Protein AF-A0A3D3S4W3-F1 (afdb_monomer_lite)

Radius of gyration: 31.77 Å; chains: 1; bounding box: 55×56×100 Å

Sequence (193 aa):
MTTDKNKLAKRLTAFLGAGLAALLIHAPLALADDTEVYVTTSTEGTQPNILFIVDTSGSMNTTVTIPAVYDPATTYSGDCSFSRIYWTTGSTPPSCSTDQWIPISQNYCKASLAPLASGGRFFDHAAMWRKDWGFFGERGWTSARWQSLEGGADSHPLECEDDSGNHGSADGVWYADKDARNSDPKWSSNASK

Secondary structure (DSSP, 8-state):
--HHHHHHHHHHHHHHHHHHHHHHHT---------------PPTT-PPPP------SGGG-----PPPPP-TTS---SSS-TTEEE--SSSSPPPTT-S-EEEGGGB--STTHHHHHHHS-----EEEEEPPB--SS--SBPPPEEE---TT-TTS-EEESTTBTTBS-STT-----TT--TTS-SS-S----

pLDDT: mean 74.13, std 16.43, range [31.67, 96.44]

Foldseek 3Di:
DPVVVVVVVVVVVVVVVVVVVVVVVPDDPPPCPCDDDDPDPDDPPDDDDDDDDDDPDPVPVDDDDDPDFDDLVDDDDDLADPQKDADDPDPDTDDSPWLRIAGPVQEQAPVFPVCCNGRVDDDFAKWWFDWDQDDDPPRDTDPTATDDGDGNPRVTHMYGDVCACVPLVDQQRDYFDPVDDPDPGGDDSDDDD

Structure (mmCIF, N/CA/C/O backbone):
data_AF-A0A3D3S4W3-F1
#
_entry.id   AF-A0A3D3S4W3-F1
#
loop_
_atom_site.group_PDB
_atom_site.id
_atom_site.type_symbol
_atom_site.label_atom_id
_atom_site.label_alt_id
_atom_site.label_comp_id
_atom_site.label_asym_id
_atom_site.label_entity_id
_atom_site.label_seq_id
_atom_site.pdbx_PDB_ins_code
_atom_site.Cartn_x
_atom_site.Cartn_y
_atom_site.Cartn_z
_atom_site.occupancy
_atom_site.B_iso_or_equiv
_atom_site.auth_seq_id
_atom_site.auth_comp_id
_atom_site.auth_asym_id
_atom_site.auth_atom_id
_atom_site.pdbx_PDB_model_num
ATOM 1 N N . MET A 1 1 ? 1.337 37.979 85.068 1.00 55.69 1 MET A N 1
ATOM 2 C CA . MET A 1 1 ? 1.942 36.686 84.657 1.00 55.69 1 MET A CA 1
ATOM 3 C C . MET A 1 1 ? 0.963 35.757 83.908 1.00 55.69 1 MET A C 1
ATOM 5 O O . MET A 1 1 ? 1.224 34.568 83.778 1.00 55.69 1 MET A O 1
ATOM 9 N N . THR A 1 2 ? -0.160 36.268 83.385 1.00 54.72 2 THR A N 1
ATOM 10 C CA . THR A 1 2 ? -1.200 35.484 82.680 1.00 54.72 2 THR A CA 1
ATOM 11 C C . THR A 1 2 ? -1.209 35.712 81.165 1.00 54.72 2 THR A C 1
ATOM 13 O O . THR A 1 2 ? -1.501 34.791 80.406 1.00 54.72 2 THR A O 1
ATOM 16 N N . THR A 1 3 ? -0.841 36.912 80.710 1.00 55.91 3 THR A N 1
ATOM 17 C CA . THR A 1 3 ? -0.960 37.367 79.314 1.00 55.91 3 THR A CA 1
ATOM 18 C C . THR A 1 3 ? -0.161 36.524 78.314 1.00 55.91 3 THR A C 1
ATOM 20 O O . THR A 1 3 ? -0.616 36.289 77.195 1.00 55.91 3 THR A O 1
ATOM 23 N N . ASP A 1 4 ? 1.017 36.038 78.708 1.00 58.41 4 ASP A N 1
ATOM 24 C CA . ASP A 1 4 ? 1.936 35.353 77.791 1.00 58.41 4 ASP A CA 1
ATOM 25 C C . ASP A 1 4 ? 1.591 33.876 77.585 1.00 58.41 4 ASP A C 1
ATOM 27 O O . ASP A 1 4 ? 1.813 33.351 76.495 1.00 58.41 4 ASP A O 1
ATOM 31 N N . LYS A 1 5 ? 0.929 33.232 78.561 1.00 57.41 5 LYS A N 1
ATOM 32 C CA . LYS A 1 5 ? 0.383 31.874 78.390 1.00 57.41 5 LYS A CA 1
ATOM 33 C C . LYS A 1 5 ? -0.639 31.835 77.249 1.00 57.41 5 LYS A C 1
ATOM 35 O O . LYS A 1 5 ? -0.574 30.948 76.404 1.00 57.41 5 LYS A O 1
ATOM 40 N N . ASN A 1 6 ? -1.505 32.847 77.157 1.00 61.03 6 ASN A N 1
ATOM 41 C CA . ASN A 1 6 ? -2.510 32.945 76.093 1.00 61.03 6 ASN A C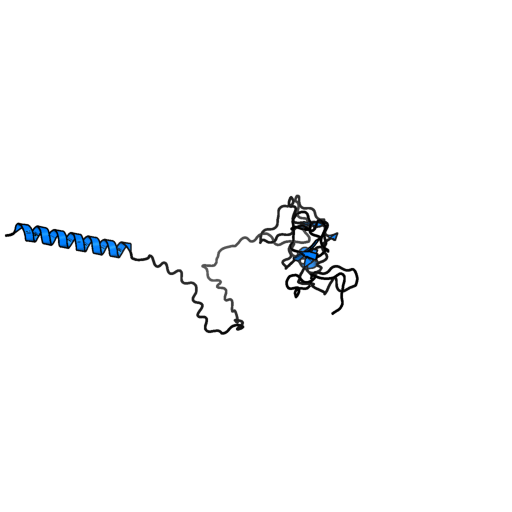A 1
ATOM 42 C C . ASN A 1 6 ? -1.877 33.231 74.717 1.00 61.03 6 ASN A C 1
ATOM 44 O O . ASN A 1 6 ? -2.330 32.688 73.709 1.00 61.03 6 ASN A O 1
ATOM 48 N N . LYS A 1 7 ? -0.802 34.034 74.660 1.00 60.72 7 LYS A N 1
ATOM 49 C CA . LYS A 1 7 ? -0.028 34.256 73.423 1.00 60.72 7 LYS A CA 1
ATOM 50 C C . LYS A 1 7 ? 0.681 32.982 72.955 1.00 60.72 7 LYS A C 1
ATOM 52 O O . LYS A 1 7 ? 0.652 32.683 71.763 1.00 60.72 7 LYS A O 1
ATOM 57 N N . LEU A 1 8 ? 1.294 32.234 73.876 1.00 64.50 8 LEU A N 1
ATOM 58 C CA . LEU A 1 8 ? 1.974 30.973 73.574 1.00 64.50 8 LEU A CA 1
ATOM 59 C C . LEU A 1 8 ? 0.978 29.907 73.101 1.00 64.50 8 LEU A C 1
ATOM 61 O O . LEU A 1 8 ? 1.185 29.323 72.042 1.00 64.50 8 LEU A O 1
ATOM 65 N N . ALA A 1 9 ? -0.135 29.724 73.819 1.00 68.31 9 ALA A N 1
ATOM 66 C CA . ALA A 1 9 ? -1.190 28.783 73.446 1.00 68.31 9 ALA A CA 1
ATOM 67 C C . ALA A 1 9 ? -1.752 29.075 72.045 1.00 68.31 9 ALA A C 1
ATOM 69 O O . ALA A 1 9 ? -1.807 28.167 71.218 1.00 68.31 9 ALA A O 1
ATOM 70 N N . LYS A 1 10 ? -2.084 30.343 71.745 1.00 67.00 10 LYS A N 1
ATOM 71 C CA . LYS A 1 10 ? -2.622 30.756 70.436 1.00 67.00 10 LYS A CA 1
ATOM 72 C C . LYS A 1 10 ? -1.611 30.594 69.292 1.00 67.00 10 LYS A C 1
ATOM 74 O O . LYS A 1 10 ? -2.008 30.284 68.172 1.00 67.00 10 LYS A O 1
ATOM 79 N N . ARG A 1 11 ? -0.308 30.760 69.561 1.00 70.94 11 ARG A N 1
ATOM 80 C CA . ARG A 1 11 ? 0.756 30.412 68.600 1.00 70.94 11 ARG A CA 1
ATOM 81 C C . ARG A 1 11 ? 0.832 28.901 68.376 1.00 70.94 11 ARG A C 1
ATOM 83 O O . ARG A 1 11 ? 0.903 28.483 67.227 1.00 70.94 11 ARG A O 1
ATOM 90 N N . LEU A 1 12 ? 0.749 28.093 69.435 1.00 68.69 12 LEU A N 1
ATOM 91 C CA . LEU A 1 12 ? 0.745 26.631 69.328 1.00 68.69 12 LEU A CA 1
ATOM 92 C C . LEU A 1 12 ? -0.428 26.120 68.476 1.00 68.69 12 LEU A C 1
ATOM 94 O O . LEU A 1 12 ? -0.222 25.284 67.603 1.00 68.69 12 LEU A O 1
ATOM 98 N N . THR A 1 13 ? -1.639 26.661 68.671 1.00 70.25 13 THR A N 1
ATOM 99 C CA . THR A 1 13 ? -2.814 26.285 67.859 1.00 70.25 13 THR A CA 1
ATOM 100 C C . THR A 1 13 ? -2.648 26.677 66.393 1.00 70.25 13 THR A C 1
ATOM 102 O O . THR A 1 13 ? -3.020 25.903 65.518 1.00 70.25 13 THR A O 1
ATOM 105 N N . ALA A 1 14 ? -2.058 27.845 66.112 1.00 71.12 14 ALA A N 1
ATOM 106 C CA . ALA A 1 14 ? -1.783 28.278 64.744 1.00 71.12 14 ALA A CA 1
ATOM 107 C C . ALA A 1 14 ? -0.753 27.374 64.040 1.00 71.12 14 ALA A C 1
ATOM 109 O O . ALA A 1 14 ? -0.973 26.992 62.894 1.00 71.12 14 ALA A O 1
ATOM 110 N N . PHE A 1 15 ? 0.327 26.976 64.725 1.00 73.31 15 PHE A N 1
ATOM 111 C CA . PHE A 1 15 ? 1.313 26.038 64.171 1.00 73.31 15 PHE A CA 1
ATOM 112 C C . PHE A 1 15 ? 0.737 24.630 63.959 1.00 73.31 15 PHE A C 1
ATOM 114 O O . PHE A 1 15 ? 0.983 24.037 62.912 1.00 73.31 15 PHE A O 1
ATOM 121 N N . LEU A 1 16 ? -0.069 24.115 64.895 1.00 72.19 16 LEU A N 1
ATOM 122 C CA . LEU A 1 16 ? -0.760 22.827 64.736 1.00 72.19 16 LEU A CA 1
ATOM 123 C C . LEU A 1 16 ? -1.760 22.846 63.569 1.00 72.19 16 LEU A C 1
ATOM 125 O O . LEU A 1 16 ? -1.765 21.924 62.758 1.00 72.19 16 LEU A O 1
ATOM 129 N N . GLY A 1 17 ? -2.559 23.911 63.443 1.00 73.44 17 GLY A N 1
ATOM 130 C CA . GLY A 1 17 ? -3.497 24.077 62.329 1.00 73.44 17 GLY A CA 1
ATOM 131 C C . GLY A 1 17 ? -2.795 24.189 60.973 1.00 73.44 17 GLY A C 1
ATOM 132 O O . GLY A 1 17 ? -3.201 23.529 60.019 1.00 73.44 17 GLY A O 1
ATOM 133 N N . ALA A 1 18 ? -1.705 24.961 60.894 1.00 72.44 18 ALA A N 1
ATOM 134 C CA . ALA A 1 18 ? -0.899 25.080 59.680 1.00 72.44 18 ALA A CA 1
ATOM 135 C C . ALA A 1 18 ? -0.214 23.754 59.298 1.00 72.44 18 ALA A C 1
ATOM 137 O O . ALA A 1 18 ? -0.203 23.396 58.124 1.00 72.44 18 ALA A O 1
ATOM 138 N N . GLY A 1 19 ? 0.304 23.000 60.275 1.00 72.12 19 GLY A N 1
ATOM 139 C CA . GLY A 1 19 ? 0.896 21.680 60.044 1.00 72.12 19 GLY A CA 1
ATOM 140 C C . GLY A 1 19 ? -0.118 20.652 59.534 1.00 72.12 19 GLY A C 1
ATOM 141 O O . GLY A 1 19 ? 0.172 19.925 58.587 1.00 72.12 19 GLY A O 1
ATOM 142 N N . LEU A 1 20 ? -1.330 20.632 60.100 1.00 71.00 20 LEU A N 1
ATOM 143 C CA . LEU A 1 20 ? -2.399 19.738 59.647 1.00 71.00 20 LEU A CA 1
ATOM 144 C C . LEU A 1 20 ? -2.896 20.104 58.238 1.00 71.00 20 LEU A C 1
ATOM 146 O O . LEU A 1 20 ? -3.091 19.219 57.409 1.00 71.00 20 LEU A O 1
ATOM 150 N N . ALA A 1 21 ? -3.042 21.399 57.939 1.00 68.38 21 ALA A N 1
ATOM 151 C CA . ALA A 1 21 ? -3.384 21.867 56.596 1.00 68.38 21 ALA A CA 1
ATOM 152 C C . ALA A 1 21 ? -2.293 21.514 55.568 1.00 68.38 21 ALA A C 1
ATOM 154 O O . ALA A 1 21 ? -2.610 21.051 54.476 1.00 68.38 21 ALA A O 1
ATOM 155 N N . ALA A 1 22 ? -1.013 21.664 55.927 1.00 65.44 22 ALA A N 1
ATOM 156 C CA . ALA A 1 22 ? 0.101 21.272 55.068 1.00 65.44 22 ALA A CA 1
ATOM 157 C C . ALA A 1 22 ? 0.097 19.762 54.769 1.00 65.44 22 ALA A C 1
ATOM 159 O O . ALA A 1 22 ? 0.296 19.384 53.618 1.00 65.44 22 ALA A O 1
ATOM 160 N N . LEU A 1 23 ? -0.183 18.908 55.761 1.00 65.75 23 LEU A N 1
ATOM 161 C CA . LEU A 1 23 ? -0.298 17.456 55.563 1.00 65.75 23 LEU A CA 1
ATOM 162 C C . LEU A 1 23 ? -1.436 17.081 54.602 1.00 65.75 23 LEU A C 1
ATOM 164 O O . LEU A 1 23 ? -1.237 16.241 53.729 1.00 65.75 23 LEU A O 1
ATOM 168 N N . LEU A 1 24 ? -2.601 17.727 54.716 1.00 66.88 24 LEU A N 1
ATOM 169 C CA . LEU A 1 24 ? -3.756 17.453 53.850 1.00 66.88 24 LEU A CA 1
ATOM 170 C C . LEU A 1 24 ? -3.551 17.906 52.393 1.00 66.88 24 LEU A C 1
ATOM 172 O O . LEU A 1 24 ? -4.118 17.302 51.490 1.00 66.88 24 LEU A O 1
ATOM 176 N N . ILE A 1 25 ? -2.727 18.931 52.152 1.00 67.50 25 ILE A N 1
ATOM 177 C CA . ILE A 1 25 ? -2.399 19.422 50.799 1.00 67.50 25 ILE A CA 1
ATOM 178 C C . ILE A 1 25 ? -1.365 18.523 50.090 1.00 67.50 25 ILE A C 1
ATOM 180 O O . ILE A 1 25 ? -1.316 18.504 48.864 1.00 67.50 25 ILE A O 1
ATOM 184 N N . HIS A 1 26 ? -0.562 17.757 50.838 1.00 57.66 26 HIS A N 1
ATOM 185 C CA . HIS A 1 26 ? 0.474 16.867 50.291 1.00 57.66 26 HIS A CA 1
ATOM 186 C C . HIS A 1 26 ? 0.058 15.387 50.230 1.00 57.66 26 HIS A C 1
ATOM 188 O O . HIS A 1 26 ? 0.902 14.531 49.973 1.00 57.66 26 HIS A O 1
ATOM 194 N N . ALA A 1 27 ? -1.221 15.066 50.442 1.00 61.41 27 ALA A N 1
ATOM 195 C CA . ALA A 1 27 ? -1.747 13.739 50.145 1.00 61.41 27 ALA A CA 1
ATOM 196 C C . ALA A 1 27 ? -1.905 13.592 48.616 1.00 61.41 27 ALA A C 1
ATOM 198 O O . ALA A 1 27 ? -2.770 14.261 48.043 1.00 61.41 27 ALA A O 1
ATOM 199 N N . PRO A 1 28 ? -1.101 12.760 47.922 1.00 62.38 28 PRO A N 1
ATOM 200 C CA . PRO A 1 28 ? -1.307 12.535 46.499 1.00 62.38 28 PRO A CA 1
ATOM 201 C C . PRO A 1 28 ? -2.653 11.837 46.294 1.00 62.38 28 PRO A C 1
ATOM 203 O O . PRO A 1 28 ? -2.963 10.854 46.971 1.00 62.38 28 PRO A O 1
ATOM 206 N N . LEU A 1 29 ? -3.442 12.321 45.334 1.00 62.50 29 LEU A N 1
ATOM 207 C CA . LEU A 1 29 ? -4.624 11.609 44.857 1.00 62.50 29 LEU A CA 1
ATOM 208 C C . LEU A 1 29 ? -4.160 10.390 44.057 1.00 62.50 29 LEU A C 1
ATOM 210 O O . LEU A 1 29 ? -4.014 10.449 42.838 1.00 62.50 29 LEU A O 1
ATOM 214 N N . ALA A 1 30 ? -3.890 9.297 44.771 1.00 61.47 30 ALA A N 1
ATOM 215 C CA . ALA A 1 30 ? -3.579 7.994 44.205 1.00 61.47 30 ALA A CA 1
ATOM 216 C C . ALA A 1 30 ? -4.838 7.396 43.557 1.00 61.47 30 ALA A C 1
ATOM 218 O O . ALA A 1 30 ? -5.491 6.513 44.110 1.00 61.47 30 ALA A O 1
ATOM 219 N N . LEU A 1 31 ? -5.181 7.916 42.378 1.00 63.12 31 LEU A N 1
ATOM 220 C CA . LEU A 1 31 ? -6.055 7.250 41.423 1.00 63.12 31 LEU A CA 1
ATOM 221 C C . LEU A 1 31 ? -5.286 6.044 40.87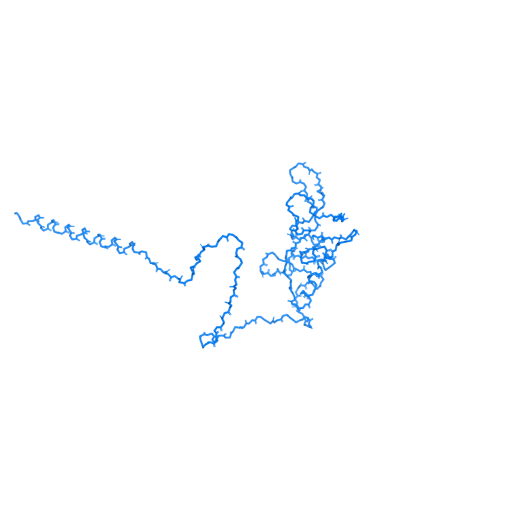3 1.00 63.12 31 LEU A C 1
ATOM 223 O O . LEU A 1 31 ? -4.576 6.151 39.876 1.00 63.12 31 LEU A O 1
ATOM 227 N N . ALA A 1 32 ? -5.372 4.925 41.591 1.00 57.78 32 ALA A N 1
ATOM 228 C CA . ALA A 1 32 ? -4.966 3.628 41.079 1.00 57.78 32 ALA A CA 1
ATOM 229 C C . ALA A 1 32 ? -5.989 3.205 40.017 1.00 57.78 32 ALA A C 1
ATOM 231 O O . ALA A 1 32 ? -7.126 2.866 40.343 1.00 57.78 32 ALA A O 1
ATOM 232 N N . ASP A 1 33 ? -5.590 3.310 38.753 1.00 58.09 33 ASP A N 1
ATOM 233 C CA . ASP A 1 33 ? -6.300 2.716 37.627 1.00 58.09 33 ASP A CA 1
ATOM 234 C C . ASP A 1 33 ? -5.724 1.300 37.468 1.00 58.09 33 ASP A C 1
ATOM 236 O O . ASP A 1 33 ? -4.590 1.132 37.021 1.00 58.09 33 ASP A O 1
ATOM 240 N N . ASP A 1 34 ? -6.430 0.293 37.994 1.00 63.19 34 ASP A N 1
ATOM 241 C CA . ASP A 1 34 ? -5.890 -1.055 38.252 1.00 63.19 34 ASP A CA 1
ATOM 242 C C . ASP A 1 34 ? -5.820 -1.947 36.986 1.00 63.19 34 ASP A C 1
ATOM 244 O O . ASP A 1 34 ? -6.295 -3.086 36.967 1.00 63.19 34 ASP A O 1
ATOM 248 N N . THR A 1 35 ? -5.153 -1.463 35.933 1.00 60.69 35 THR A N 1
ATOM 249 C CA . THR A 1 35 ? -4.492 -2.303 34.916 1.00 60.69 35 THR A CA 1
ATOM 250 C C . THR A 1 35 ? -3.094 -1.715 34.631 1.00 60.69 35 THR A C 1
ATOM 252 O O . THR A 1 35 ? -2.944 -0.514 34.450 1.00 60.69 35 THR A O 1
ATOM 255 N N . GLU A 1 36 ? -1.983 -2.458 34.639 1.00 70.19 36 GLU A N 1
ATOM 256 C CA . GLU A 1 36 ? -1.778 -3.893 34.851 1.00 70.19 36 GLU A CA 1
ATOM 257 C C . GLU A 1 36 ? -0.372 -4.182 35.436 1.00 70.19 36 GLU A C 1
ATOM 259 O O . GLU A 1 36 ? 0.559 -3.389 35.290 1.00 70.19 36 GLU A O 1
ATOM 264 N N . VAL A 1 37 ? -0.184 -5.328 36.110 1.00 65.12 37 VAL A N 1
ATOM 265 C CA . VAL A 1 37 ? 1.076 -5.650 36.819 1.00 65.12 37 VAL A CA 1
ATOM 266 C C . VAL A 1 37 ? 1.922 -6.674 36.052 1.00 65.12 37 VAL A C 1
ATOM 268 O O . VAL A 1 37 ? 1.842 -7.882 36.285 1.00 65.12 37 VAL A O 1
ATOM 271 N N . TYR A 1 38 ? 2.798 -6.190 35.169 1.00 61.03 38 TYR A N 1
ATOM 272 C CA . TYR A 1 38 ? 3.792 -7.015 34.472 1.00 61.03 38 TYR A CA 1
ATOM 273 C C . TYR A 1 38 ? 4.956 -7.428 35.394 1.00 61.03 38 TYR A C 1
ATOM 275 O O . TYR A 1 38 ? 6.025 -6.813 35.393 1.00 61.03 38 TYR A O 1
ATOM 283 N N . VAL A 1 39 ? 4.780 -8.504 36.169 1.00 67.94 39 VAL A N 1
ATOM 284 C CA . VAL A 1 39 ? 5.871 -9.108 36.962 1.00 67.94 39 VAL A CA 1
ATOM 285 C C . VAL A 1 39 ? 6.825 -9.885 36.046 1.00 67.94 39 VAL A C 1
ATOM 287 O O . VAL A 1 39 ? 6.764 -11.109 35.938 1.00 67.94 39 VAL A O 1
ATOM 290 N N . THR A 1 40 ? 7.719 -9.166 35.366 1.00 58.84 40 THR A N 1
ATOM 291 C CA . THR A 1 40 ? 8.778 -9.779 34.556 1.00 58.84 40 THR A CA 1
ATOM 292 C C . THR A 1 40 ? 9.804 -10.500 35.440 1.00 58.84 40 THR A C 1
ATOM 294 O O . THR A 1 40 ? 10.605 -9.893 36.149 1.00 58.84 40 THR A O 1
ATOM 297 N N . THR A 1 41 ? 9.762 -11.832 35.399 1.00 64.56 41 THR A N 1
ATOM 298 C CA . THR A 1 41 ? 10.797 -12.745 35.923 1.00 64.56 41 THR A CA 1
ATOM 299 C C . THR A 1 41 ? 11.523 -13.495 34.801 1.00 64.56 41 THR A C 1
ATOM 301 O O . THR A 1 41 ? 12.415 -14.301 35.063 1.00 64.56 41 THR A O 1
ATOM 304 N N . SER A 1 42 ? 11.137 -13.249 33.548 1.00 56.94 42 SER A N 1
ATOM 305 C CA . SER A 1 42 ? 11.602 -13.964 32.364 1.00 56.94 42 SER A CA 1
ATOM 306 C C . SER A 1 42 ? 12.882 -13.362 31.792 1.00 56.94 42 SER A C 1
ATOM 308 O O . SER A 1 42 ? 12.915 -12.193 31.409 1.00 56.94 42 SER A O 1
ATOM 310 N N . THR A 1 43 ? 13.900 -14.205 31.637 1.00 60.00 43 THR A N 1
ATOM 311 C CA . THR A 1 43 ? 15.023 -13.970 30.721 1.00 60.00 43 THR A CA 1
ATOM 312 C C . THR A 1 43 ? 14.528 -13.721 29.292 1.00 60.00 43 THR A C 1
ATOM 314 O O . THR A 1 43 ? 13.473 -14.235 28.898 1.00 60.00 43 THR A O 1
ATOM 317 N N . GLU A 1 44 ? 15.306 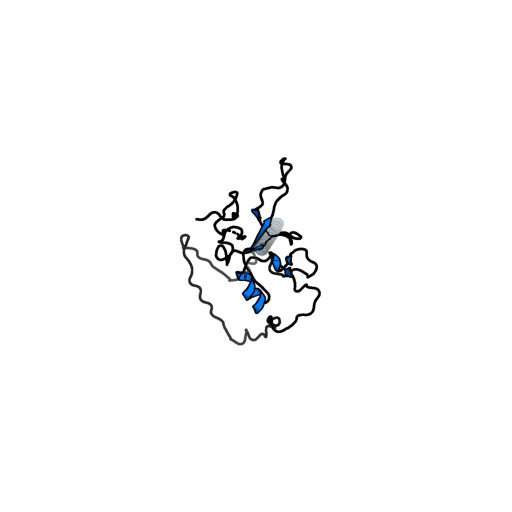-12.969 28.506 1.00 59.88 44 GLU A N 1
ATOM 318 C CA . GLU A 1 44 ? 14.995 -12.659 27.104 1.00 59.88 44 GLU A CA 1
ATOM 319 C C . GLU A 1 44 ? 14.639 -13.915 26.285 1.00 59.88 44 GLU A C 1
ATOM 321 O O . GLU A 1 44 ? 15.209 -14.989 26.480 1.00 59.88 44 GLU A O 1
ATOM 326 N N . GLY A 1 45 ? 13.690 -13.771 25.353 1.00 63.16 45 GLY A N 1
ATOM 327 C CA . GLY A 1 45 ? 13.291 -14.832 24.418 1.00 63.16 45 GLY A CA 1
ATOM 328 C C . GLY A 1 45 ? 12.119 -15.725 24.852 1.00 63.16 45 GLY A C 1
ATOM 329 O O . GLY A 1 45 ? 11.747 -16.625 24.103 1.00 63.16 45 GLY A O 1
ATOM 330 N N . THR A 1 46 ? 11.494 -15.490 26.012 1.00 68.12 46 THR A N 1
ATOM 331 C CA . THR A 1 46 ? 10.291 -16.246 26.420 1.00 68.12 46 THR A CA 1
ATOM 332 C C . THR A 1 46 ? 9.043 -15.728 25.694 1.00 68.12 46 THR A C 1
ATOM 334 O O . THR A 1 46 ? 8.590 -14.617 25.962 1.00 68.12 46 THR A O 1
ATOM 337 N N . GLN A 1 47 ? 8.457 -16.529 24.797 1.00 75.06 47 GLN A N 1
ATOM 338 C CA . GLN A 1 47 ? 7.220 -16.178 24.087 1.00 75.06 47 GLN A CA 1
ATOM 339 C C . GLN A 1 47 ? 5.977 -16.565 24.923 1.00 75.06 47 GLN A C 1
ATOM 341 O O . GLN A 1 47 ? 5.859 -17.729 25.313 1.00 75.06 47 GLN A O 1
ATOM 346 N N . PRO A 1 48 ? 5.052 -15.633 25.232 1.00 74.94 48 PRO A N 1
ATOM 347 C CA . PRO A 1 48 ? 3.896 -15.920 26.081 1.00 74.94 48 PRO A CA 1
ATOM 348 C C . PRO A 1 48 ? 2.759 -16.613 25.316 1.00 74.94 48 PRO A C 1
ATOM 350 O O . PRO A 1 48 ? 2.437 -16.250 24.186 1.00 74.94 48 PRO A O 1
ATOM 353 N N . ASN A 1 49 ? 2.081 -17.557 25.975 1.00 79.75 49 ASN A N 1
ATOM 354 C CA . ASN A 1 49 ? 0.805 -18.099 25.505 1.00 79.75 49 ASN A CA 1
ATOM 355 C C . ASN A 1 49 ? -0.332 -17.155 25.921 1.00 79.75 49 ASN A C 1
ATOM 357 O O . ASN A 1 49 ? -0.535 -16.931 27.114 1.00 79.75 49 ASN A O 1
ATOM 361 N N . ILE A 1 50 ? -1.077 -16.618 24.953 1.00 81.56 50 ILE A N 1
ATOM 362 C CA . ILE A 1 50 ? -2.160 -15.651 25.187 1.00 81.56 50 ILE A CA 1
ATOM 363 C C . ILE A 1 50 ? -3.517 -16.356 25.075 1.00 81.56 50 ILE A C 1
ATOM 365 O O . ILE A 1 50 ? -3.771 -17.071 24.106 1.00 81.56 50 ILE A O 1
ATOM 369 N N . LEU A 1 51 ? -4.403 -16.125 26.048 1.00 86.81 51 LEU A N 1
ATOM 370 C CA . LEU A 1 51 ? -5.792 -16.587 26.039 1.00 86.81 51 LEU A CA 1
ATOM 371 C C . LEU A 1 51 ? -6.731 -15.378 26.086 1.00 86.81 51 LEU A C 1
ATOM 373 O O . LEU A 1 51 ? -6.715 -14.619 27.051 1.00 86.81 51 LEU A O 1
ATOM 377 N N . PHE A 1 52 ? -7.580 -15.236 25.069 1.00 85.94 52 PHE A N 1
ATOM 378 C CA . PHE A 1 52 ? -8.666 -14.260 25.064 1.00 85.94 52 PHE A CA 1
ATOM 379 C C . PHE A 1 52 ? -9.947 -14.896 25.611 1.00 85.94 52 PHE A C 1
ATOM 381 O O . PHE A 1 52 ? -10.350 -15.972 25.170 1.00 85.94 52 PHE A O 1
ATOM 388 N N . ILE A 1 53 ? -10.601 -14.211 26.549 1.00 86.31 53 ILE A N 1
ATOM 389 C CA . ILE A 1 53 ? -11.926 -14.562 27.071 1.00 86.31 53 ILE A CA 1
ATOM 390 C C . ILE 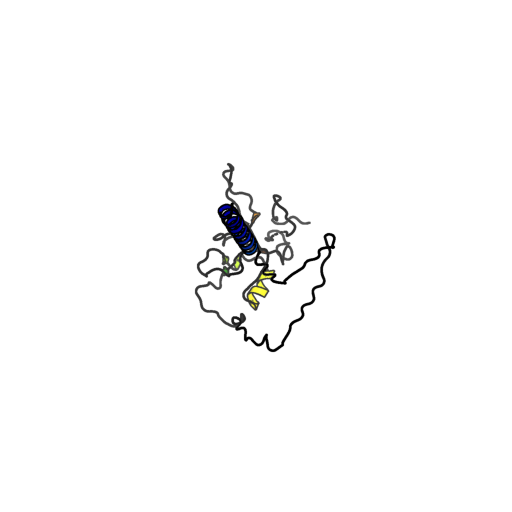A 1 53 ? -12.836 -13.365 26.801 1.00 86.31 53 ILE A C 1
ATOM 392 O O . ILE A 1 53 ? -12.504 -12.243 27.178 1.00 86.31 53 ILE A O 1
ATOM 396 N N . VAL A 1 54 ? -13.962 -13.599 26.129 1.00 85.94 54 VAL A N 1
ATOM 397 C CA . VAL A 1 54 ? -14.937 -12.559 25.775 1.00 85.94 54 VAL A CA 1
ATOM 398 C C . VAL A 1 54 ? -16.188 -12.766 26.616 1.00 85.94 54 VAL A C 1
ATOM 400 O O . VAL A 1 54 ? -16.840 -13.803 26.504 1.00 85.94 54 VAL A O 1
ATOM 403 N N . ASP A 1 55 ? -16.517 -11.785 27.455 1.00 87.06 55 ASP A N 1
ATOM 404 C CA . ASP A 1 55 ? -17.804 -11.751 28.148 1.00 87.06 55 ASP A CA 1
ATOM 405 C C . ASP A 1 55 ? -18.920 -11.299 27.190 1.00 87.06 55 ASP A C 1
ATOM 407 O O . ASP A 1 55 ? -18.726 -10.433 26.336 1.00 87.06 55 ASP A O 1
ATOM 411 N N . THR A 1 56 ? -20.098 -11.896 27.346 1.00 85.62 56 THR A N 1
ATOM 412 C CA . THR A 1 56 ? -21.327 -11.584 26.600 1.00 85.62 56 THR A CA 1
ATOM 413 C C . THR A 1 56 ? -22.480 -11.188 27.529 1.00 85.62 56 THR A C 1
ATOM 415 O O . THR A 1 56 ? -23.642 -11.170 27.117 1.00 85.62 56 THR A O 1
ATOM 418 N N . SER A 1 57 ? -22.177 -10.861 28.791 1.00 88.81 57 SER A N 1
ATOM 419 C CA . SER A 1 57 ? -23.151 -10.355 29.757 1.00 88.81 57 SER A CA 1
ATOM 420 C C . SER A 1 57 ? -23.748 -8.996 29.351 1.00 88.81 57 SER A C 1
ATOM 422 O O . SER A 1 57 ? -23.255 -8.286 28.473 1.00 88.81 57 SER A O 1
ATOM 424 N N . GLY A 1 58 ? -24.854 -8.617 30.002 1.00 81.94 58 GLY A N 1
ATOM 425 C CA . GLY A 1 58 ? -25.674 -7.464 29.611 1.00 81.94 58 GLY A CA 1
ATOM 426 C C . GLY A 1 58 ? -24.995 -6.087 29.689 1.00 81.94 58 GLY A C 1
ATOM 427 O O . GLY A 1 58 ? -25.555 -5.126 29.167 1.00 81.94 58 GLY A O 1
ATOM 428 N N . SER A 1 59 ? -23.810 -5.969 30.296 1.00 82.44 59 SER A N 1
ATOM 429 C CA . SER A 1 59 ? -22.979 -4.753 30.241 1.00 82.44 59 SER A CA 1
ATOM 430 C C . SER A 1 59 ? -22.386 -4.507 28.847 1.00 82.44 59 SER A C 1
ATOM 432 O O . SER A 1 59 ? -22.203 -3.356 28.460 1.00 82.44 59 SER A O 1
ATOM 434 N N . MET A 1 60 ? -22.159 -5.572 28.071 1.00 85.44 60 MET A N 1
ATOM 435 C CA . MET A 1 60 ? -21.636 -5.538 26.699 1.00 85.44 60 MET A CA 1
ATOM 436 C C . MET A 1 60 ? -22.742 -5.377 25.637 1.00 85.44 60 MET A C 1
ATOM 438 O O . MET A 1 60 ? -22.496 -5.544 24.445 1.00 85.44 60 MET A O 1
ATOM 442 N N . ASN A 1 61 ? -23.976 -5.051 26.043 1.00 85.38 61 ASN A N 1
ATOM 443 C CA . ASN A 1 61 ? -25.146 -4.926 25.166 1.00 85.38 61 ASN A CA 1
ATOM 444 C C . ASN A 1 61 ? -25.187 -3.585 24.394 1.00 85.38 61 ASN A C 1
ATOM 446 O O . ASN A 1 61 ? -26.188 -2.866 24.409 1.00 85.38 61 ASN A O 1
ATOM 450 N N . THR A 1 62 ? -24.084 -3.224 23.736 1.00 82.88 62 THR A N 1
ATOM 451 C CA . THR A 1 62 ? -23.948 -2.021 22.904 1.00 82.88 62 THR A CA 1
ATOM 452 C C . THR A 1 62 ? -23.770 -2.394 21.433 1.00 82.88 62 THR A C 1
ATOM 454 O O . THR A 1 62 ? -22.797 -3.029 21.036 1.00 82.88 62 THR A O 1
ATOM 457 N N . THR A 1 63 ? -24.704 -1.958 20.583 1.00 83.00 63 THR A N 1
ATOM 458 C CA . THR A 1 63 ? -24.591 -2.140 19.130 1.00 83.00 63 THR A CA 1
ATOM 459 C C . THR A 1 63 ? -23.484 -1.247 18.571 1.00 83.00 63 THR A C 1
ATOM 461 O O . THR A 1 63 ? -23.656 -0.033 18.462 1.00 83.00 63 THR A O 1
ATOM 464 N N . VAL A 1 64 ? -22.359 -1.846 18.179 1.00 81.56 64 VAL A N 1
ATOM 465 C CA . VAL A 1 64 ? -21.270 -1.145 17.486 1.00 81.56 64 VAL A CA 1
ATOM 466 C C . VAL A 1 64 ? -21.535 -1.146 15.981 1.00 81.56 64 VAL A C 1
ATOM 468 O O . VAL A 1 64 ? -21.401 -2.170 15.313 1.00 81.56 64 VAL A O 1
ATOM 471 N N . THR A 1 65 ? -21.889 0.015 15.427 1.00 83.75 65 THR A N 1
ATOM 472 C CA . THR A 1 65 ? -21.997 0.200 13.973 1.00 83.75 65 THR A CA 1
ATOM 473 C C . THR A 1 65 ? -20.602 0.260 13.354 1.00 83.75 65 THR A C 1
ATOM 475 O O . THR A 1 65 ? -19.959 1.309 13.352 1.00 83.75 65 THR A O 1
ATOM 478 N N . ILE A 1 66 ? -20.135 -0.863 12.811 1.00 80.25 66 ILE A N 1
ATOM 479 C CA . ILE A 1 66 ? -18.956 -0.880 11.937 1.00 80.25 66 ILE A CA 1
ATOM 480 C C . ILE A 1 66 ? -19.282 -0.238 10.573 1.00 80.25 66 ILE A C 1
ATOM 482 O O . ILE A 1 66 ? -20.437 -0.283 10.138 1.00 80.25 66 ILE A O 1
ATOM 486 N N . PRO A 1 67 ? -18.293 0.342 9.866 1.00 74.38 67 PRO A N 1
ATOM 487 C CA . PRO A 1 67 ? -18.446 0.690 8.456 1.00 74.38 67 PRO A CA 1
ATOM 488 C C . PRO A 1 67 ? -18.855 -0.532 7.625 1.00 74.38 67 PRO A C 1
ATOM 490 O O . PRO A 1 67 ? -18.515 -1.664 7.974 1.00 74.38 67 PRO A O 1
ATOM 493 N N . ALA A 1 68 ? -19.538 -0.305 6.501 1.00 77.12 68 ALA A N 1
ATOM 494 C CA . ALA A 1 68 ? -19.828 -1.375 5.554 1.00 77.12 68 ALA A CA 1
ATOM 495 C C . ALA A 1 68 ? -18.525 -2.069 5.117 1.00 77.12 68 ALA A C 1
ATOM 497 O O . ALA A 1 68 ? -17.534 -1.405 4.800 1.00 77.12 68 ALA A O 1
ATOM 498 N N . VAL A 1 69 ? -18.536 -3.404 5.118 1.00 82.38 69 VAL A N 1
ATOM 499 C CA . VAL A 1 69 ? -17.415 -4.216 4.629 1.00 82.38 69 VAL A CA 1
ATOM 500 C C . VAL A 1 69 ? -17.193 -3.906 3.145 1.00 82.38 69 VAL A C 1
ATOM 502 O O . VAL A 1 69 ? -18.146 -3.627 2.417 1.00 82.38 69 VAL A O 1
ATOM 505 N N . TYR A 1 70 ? -15.934 -3.924 2.706 1.00 86.00 70 TYR A N 1
ATOM 506 C CA . TYR A 1 70 ? -15.602 -3.760 1.295 1.00 86.00 70 TYR A CA 1
ATOM 507 C C . TYR A 1 70 ? -16.203 -4.909 0.471 1.00 86.00 70 TYR A C 1
ATOM 509 O O . TYR A 1 70 ? -16.008 -6.076 0.804 1.00 86.00 70 TYR A O 1
ATOM 517 N N . ASP A 1 71 ? -16.916 -4.565 -0.599 1.00 87.81 71 ASP A N 1
ATOM 518 C CA . ASP A 1 71 ? -17.496 -5.500 -1.557 1.00 87.81 71 ASP A CA 1
ATOM 519 C C . ASP A 1 71 ? -16.834 -5.302 -2.933 1.00 87.81 71 ASP A C 1
ATOM 521 O O . ASP A 1 71 ? -17.049 -4.260 -3.559 1.00 87.81 71 ASP A O 1
ATOM 525 N N . PRO A 1 72 ? -16.066 -6.281 -3.448 1.00 85.06 72 PRO A N 1
ATOM 526 C CA . PRO A 1 72 ? -15.434 -6.178 -4.762 1.00 85.06 72 PRO A CA 1
ATOM 527 C C . PRO A 1 72 ? -16.421 -6.221 -5.939 1.00 85.06 72 PRO A C 1
ATOM 529 O O . PRO A 1 72 ? -16.021 -5.921 -7.064 1.00 85.06 72 PRO A O 1
ATOM 532 N N . ALA A 1 73 ? -17.695 -6.574 -5.722 1.00 88.31 73 ALA A N 1
ATOM 533 C CA . ALA A 1 73 ? -18.739 -6.454 -6.743 1.00 88.31 73 ALA A CA 1
ATOM 534 C C . ALA A 1 73 ? -19.340 -5.035 -6.830 1.00 88.31 73 ALA A C 1
ATOM 536 O O . ALA A 1 73 ? -20.011 -4.716 -7.814 1.00 88.31 73 ALA A O 1
ATOM 537 N N . THR A 1 74 ? -19.092 -4.171 -5.838 1.00 87.75 74 THR A N 1
ATOM 538 C CA . THR A 1 74 ? -19.608 -2.799 -5.787 1.00 87.75 74 THR A CA 1
ATOM 539 C C . THR A 1 74 ? -18.624 -1.804 -6.406 1.00 87.75 74 THR A C 1
ATOM 541 O O . THR A 1 74 ? -17.501 -1.619 -5.940 1.00 87.75 74 THR A O 1
ATOM 544 N N . THR A 1 75 ? -19.078 -1.063 -7.420 1.00 84.69 75 THR A N 1
ATOM 545 C CA . THR A 1 75 ? -18.339 0.094 -7.948 1.00 84.69 75 THR A CA 1
ATOM 546 C C . THR A 1 75 ? -18.513 1.299 -7.023 1.00 84.69 75 THR A C 1
ATOM 548 O O . THR A 1 75 ? -19.531 1.992 -7.068 1.00 84.69 75 THR A O 1
ATOM 551 N N . TYR A 1 76 ? -17.503 1.579 -6.202 1.00 82.81 76 TYR A N 1
ATOM 552 C CA . TYR A 1 76 ? -17.468 2.764 -5.344 1.00 82.81 76 TYR A CA 1
ATOM 553 C C . TYR A 1 76 ? -17.263 4.046 -6.169 1.00 82.81 76 TYR A C 1
ATOM 555 O O . TYR A 1 76 ? -16.260 4.202 -6.862 1.00 82.81 76 TYR A O 1
ATOM 563 N N . SER A 1 77 ? -18.210 4.982 -6.085 1.00 81.00 77 SER A N 1
ATOM 564 C CA . SER A 1 77 ? -18.132 6.294 -6.740 1.00 81.00 77 SER A CA 1
ATOM 565 C C . SER A 1 77 ? -17.292 7.291 -5.933 1.00 81.00 77 SER A C 1
ATOM 567 O O . SER A 1 77 ? -17.568 7.497 -4.750 1.00 81.00 77 SER A O 1
ATOM 569 N N . GLY A 1 78 ? -16.343 7.976 -6.576 1.00 85.38 78 GLY A N 1
ATOM 570 C CA . GLY A 1 78 ? -15.560 9.062 -5.978 1.00 85.38 78 GLY A CA 1
ATOM 571 C C . GLY A 1 78 ? -14.465 9.580 -6.916 1.00 85.38 78 GLY A C 1
ATOM 572 O O . GLY A 1 78 ? -14.337 9.105 -8.041 1.00 85.38 78 GLY A O 1
ATOM 573 N N . ASP A 1 79 ? -13.655 10.527 -6.437 1.00 89.50 79 ASP A N 1
ATOM 574 C CA . ASP A 1 79 ? -12.600 11.194 -7.227 1.00 89.50 79 ASP A CA 1
ATOM 575 C C . ASP A 1 79 ? -11.293 10.378 -7.357 1.00 89.50 79 ASP A C 1
ATOM 577 O O . ASP A 1 79 ? -10.314 10.830 -7.954 1.00 89.50 79 ASP A O 1
ATOM 581 N N . CYS A 1 80 ? -11.236 9.185 -6.760 1.00 91.50 80 CYS A N 1
ATOM 582 C CA . CYS A 1 80 ? -10.065 8.308 -6.785 1.00 91.50 80 CYS A CA 1
ATOM 583 C C . CYS A 1 80 ? -9.977 7.547 -8.114 1.00 91.50 80 CYS A C 1
ATOM 585 O O . CYS A 1 80 ? -10.962 6.990 -8.595 1.00 91.50 80 CYS A O 1
ATOM 587 N N . SER A 1 81 ? -8.779 7.482 -8.703 1.00 92.19 81 SER A N 1
ATOM 588 C CA . SER A 1 81 ? -8.587 6.803 -9.991 1.00 92.19 81 SER A CA 1
ATOM 589 C C . SER A 1 81 ? -8.437 5.291 -9.828 1.00 92.19 81 SER A C 1
ATOM 591 O O . SER A 1 81 ? -7.509 4.833 -9.164 1.00 92.19 81 SER A O 1
ATOM 593 N N . PHE A 1 82 ? -9.255 4.517 -10.547 1.00 89.38 82 PHE A N 1
ATOM 594 C CA . PHE A 1 82 ? -9.160 3.051 -10.623 1.00 89.38 82 PHE A CA 1
ATOM 595 C C . PHE A 1 82 ? -7.840 2.524 -11.221 1.00 89.38 82 PHE A C 1
ATOM 597 O O . PHE A 1 82 ? -7.571 1.332 -11.139 1.00 89.38 82 PHE A O 1
ATOM 604 N N . SER A 1 83 ? -7.009 3.381 -11.829 1.00 92.19 83 SER A N 1
ATOM 605 C CA . SER A 1 83 ? -5.676 3.008 -12.335 1.00 92.19 83 SER A CA 1
ATOM 606 C C . SER A 1 83 ? -4.542 3.172 -11.313 1.00 92.19 83 SER A C 1
ATOM 608 O O . SER A 1 83 ? -3.381 2.926 -11.654 1.00 92.19 83 SER A O 1
ATOM 610 N N . ARG A 1 84 ? -4.852 3.605 -10.082 1.00 94.62 84 ARG A N 1
ATOM 611 C CA . ARG A 1 84 ? -3.881 3.909 -9.022 1.00 94.62 84 ARG A CA 1
ATOM 612 C C . ARG A 1 84 ? -4.064 3.021 -7.797 1.00 94.62 84 ARG A C 1
ATOM 614 O O . ARG A 1 84 ? -5.186 2.731 -7.396 1.00 94.62 84 ARG A O 1
ATOM 621 N N . ILE A 1 85 ? -2.948 2.690 -7.155 1.00 95.06 85 ILE A N 1
ATOM 622 C CA . ILE A 1 85 ? -2.908 2.179 -5.784 1.00 95.06 85 ILE A CA 1
ATOM 623 C C . ILE A 1 85 ? -2.425 3.327 -4.899 1.00 95.06 85 ILE A C 1
ATOM 625 O O . ILE A 1 85 ? -1.363 3.905 -5.132 1.00 95.06 85 ILE A O 1
ATOM 629 N N . TYR A 1 86 ? -3.242 3.681 -3.913 1.00 95.94 86 TYR A N 1
ATOM 630 C CA . TYR A 1 86 ? -2.976 4.740 -2.944 1.00 95.94 86 TYR A CA 1
ATOM 631 C C . TYR A 1 86 ? -2.352 4.127 -1.687 1.00 95.94 86 TYR A C 1
ATOM 633 O O . TYR A 1 86 ? -2.830 3.097 -1.211 1.00 95.94 86 TYR A O 1
ATOM 641 N N . TRP A 1 87 ? -1.302 4.747 -1.148 1.00 95.81 87 TRP A N 1
ATOM 642 C CA . TRP A 1 87 ? -0.546 4.218 -0.007 1.00 95.81 87 TRP A CA 1
ATOM 643 C C . TRP A 1 87 ? -0.439 5.237 1.132 1.00 95.81 87 TRP A C 1
ATOM 645 O O . TRP A 1 87 ? -0.707 6.421 0.967 1.00 95.81 87 TRP A O 1
ATOM 655 N N . THR A 1 88 ? -0.093 4.756 2.322 1.00 95.19 88 THR A N 1
ATOM 656 C CA . THR A 1 88 ? 0.088 5.560 3.537 1.00 95.19 88 THR A CA 1
ATOM 657 C C . THR A 1 88 ? 1.037 4.813 4.468 1.00 95.19 88 THR A C 1
ATOM 659 O O . THR A 1 88 ? 1.052 3.584 4.476 1.00 95.19 88 THR A O 1
ATOM 662 N N . THR A 1 89 ? 1.836 5.536 5.251 1.00 91.88 89 THR A N 1
ATOM 663 C CA . THR A 1 89 ? 2.642 4.961 6.345 1.00 91.88 89 THR A CA 1
ATOM 664 C C . THR A 1 89 ? 1.943 5.069 7.707 1.00 91.88 89 THR A C 1
ATOM 666 O O . THR A 1 89 ? 2.495 4.649 8.721 1.00 91.88 89 THR A O 1
ATOM 669 N N . GLY A 1 90 ? 0.728 5.630 7.741 1.00 88.81 90 GLY A N 1
ATOM 670 C CA . GLY A 1 90 ? -0.146 5.685 8.912 1.00 88.81 90 GLY A CA 1
ATOM 671 C C . GLY A 1 90 ? -1.383 4.793 8.769 1.00 88.81 90 GLY A C 1
ATOM 672 O O . GLY A 1 90 ? -1.572 4.098 7.777 1.00 88.81 90 GLY A O 1
ATOM 673 N N . SER A 1 91 ? -2.274 4.840 9.760 1.00 83.69 91 SER A N 1
ATOM 674 C CA . SER A 1 91 ? -3.506 4.033 9.794 1.00 83.69 91 SER A CA 1
ATOM 675 C C . SER A 1 91 ? -4.647 4.556 8.905 1.00 83.69 91 SER A C 1
ATOM 677 O O . SER A 1 91 ? -5.614 3.833 8.658 1.00 83.69 91 SER A O 1
ATOM 679 N N . THR A 1 92 ? -4.551 5.794 8.414 1.00 88.56 92 THR A N 1
ATOM 680 C CA . THR A 1 92 ? -5.590 6.451 7.605 1.00 88.56 92 THR A CA 1
ATOM 681 C C . THR A 1 92 ? -5.190 6.465 6.124 1.00 88.56 92 THR A C 1
ATOM 683 O O . THR A 1 92 ? -4.122 7.002 5.811 1.00 88.56 92 THR A O 1
ATOM 686 N N . PRO A 1 93 ? -6.018 5.927 5.202 1.00 88.81 93 PRO A N 1
ATOM 687 C CA . PRO A 1 93 ? -5.810 6.069 3.759 1.00 88.81 93 PRO A CA 1
ATOM 688 C C . PRO A 1 93 ? -5.758 7.546 3.330 1.00 88.81 93 PRO A C 1
ATOM 690 O O . PRO A 1 93 ? -6.475 8.367 3.910 1.00 88.81 93 PRO A O 1
ATOM 693 N N . PRO A 1 94 ? -4.948 7.909 2.322 1.00 93.12 94 PRO A N 1
ATOM 694 C CA . PRO A 1 94 ? -4.810 9.296 1.893 1.00 93.12 94 PRO A CA 1
ATOM 695 C C . PRO A 1 94 ? -6.025 9.762 1.070 1.00 93.12 94 PRO A C 1
ATOM 697 O O . PRO A 1 94 ? -6.845 8.963 0.616 1.00 93.12 94 PRO A O 1
ATOM 700 N N . SER A 1 95 ? -6.132 11.071 0.828 1.00 93.06 95 SER A N 1
ATOM 701 C CA . SER A 1 95 ? -7.140 11.621 -0.086 1.00 93.06 95 SER A CA 1
ATOM 702 C C . SER A 1 95 ? -6.819 11.296 -1.549 1.00 93.06 95 SER A C 1
ATOM 704 O O . SER A 1 95 ? -5.658 11.212 -1.940 1.00 93.06 95 SER A O 1
ATOM 706 N N . CYS A 1 96 ? -7.842 11.225 -2.406 1.00 93.19 96 CYS A N 1
ATOM 707 C CA . CYS A 1 96 ? -7.688 10.975 -3.849 1.00 93.19 96 CYS A CA 1
ATOM 708 C C . CYS A 1 96 ? -6.771 11.985 -4.577 1.00 93.19 96 CYS A C 1
ATOM 710 O O . CYS A 1 96 ? -6.238 11.678 -5.646 1.00 93.19 96 CYS A O 1
ATOM 712 N N . SER A 1 97 ? -6.595 13.169 -3.977 1.00 93.69 97 SER A N 1
ATOM 713 C CA . SER A 1 97 ? -5.755 14.298 -4.397 1.00 93.69 97 SER A CA 1
ATOM 714 C C . SER A 1 97 ? -4.289 14.236 -3.938 1.00 93.69 97 SER A C 1
ATOM 716 O O . SER A 1 97 ? -3.539 15.172 -4.206 1.00 93.69 97 SER A O 1
ATOM 718 N N . THR A 1 98 ? -3.885 13.185 -3.220 1.00 95.31 98 THR A N 1
ATOM 719 C CA . THR A 1 98 ? -2.510 13.007 -2.732 1.00 95.31 98 THR A CA 1
ATOM 720 C C . THR A 1 98 ? -1.495 12.785 -3.862 1.00 95.31 98 THR A C 1
ATOM 722 O O . THR A 1 98 ? -1.843 12.458 -4.998 1.00 95.31 98 THR A O 1
ATOM 725 N N . ASP A 1 99 ? -0.220 12.899 -3.512 1.00 96.19 99 ASP A N 1
ATOM 726 C CA . ASP A 1 99 ? 0.950 12.424 -4.247 1.00 96.19 99 ASP A CA 1
ATOM 727 C C . ASP A 1 99 ? 1.425 11.025 -3.774 1.00 96.19 99 ASP A C 1
ATOM 729 O O . ASP A 1 99 ? 2.278 10.414 -4.417 1.00 96.19 99 ASP A O 1
ATOM 733 N N . GLN A 1 100 ? 0.841 10.488 -2.694 1.00 96.38 100 GLN A N 1
ATOM 734 C CA . GLN A 1 100 ? 1.075 9.146 -2.137 1.00 96.38 100 GLN A CA 1
ATOM 735 C C . GLN A 1 100 ? 0.295 8.055 -2.896 1.00 96.38 100 GLN A C 1
ATOM 737 O O . GLN A 1 100 ? -0.636 7.424 -2.385 1.00 96.38 100 GLN A O 1
ATOM 742 N N . TRP A 1 101 ? 0.654 7.849 -4.162 1.00 96.44 101 TRP A N 1
ATOM 743 C CA . TRP A 1 101 ? 0.120 6.775 -5.002 1.00 96.44 101 TRP A CA 1
ATOM 744 C C . TRP A 1 101 ? 1.177 6.230 -5.968 1.00 96.44 101 TRP A C 1
ATOM 746 O O . TRP A 1 101 ? 2.236 6.822 -6.162 1.00 96.44 101 TRP A O 1
ATOM 756 N N . ILE A 1 102 ? 0.862 5.090 -6.577 1.00 95.06 102 ILE A N 1
ATOM 757 C CA . ILE A 1 102 ? 1.535 4.521 -7.751 1.00 95.06 102 ILE A CA 1
ATOM 758 C C . ILE A 1 102 ? 0.471 4.150 -8.798 1.00 95.06 102 ILE A C 1
ATOM 760 O O . ILE A 1 102 ? -0.673 3.867 -8.426 1.00 95.06 102 ILE A O 1
ATOM 764 N N . PRO A 1 103 ? 0.775 4.138 -10.105 1.00 95.25 103 PRO A N 1
ATOM 765 C CA . PRO A 1 103 ? -0.069 3.452 -11.073 1.00 95.25 103 PRO A CA 1
ATOM 766 C C . PRO A 1 103 ? 0.035 1.934 -10.852 1.00 95.25 103 PRO A C 1
ATOM 768 O O . PRO A 1 103 ? 1.083 1.432 -10.448 1.00 95.25 103 PRO A O 1
ATOM 771 N N . ILE A 1 104 ? -1.018 1.178 -11.176 1.00 91.88 104 ILE A N 1
ATOM 772 C CA . ILE A 1 104 ? -1.024 -0.295 -11.024 1.00 91.88 104 ILE A CA 1
ATOM 773 C C . ILE A 1 104 ? 0.155 -0.958 -11.768 1.00 91.88 104 ILE A C 1
ATOM 775 O O . ILE A 1 104 ? 0.684 -1.964 -11.310 1.00 91.88 104 ILE A O 1
ATOM 779 N N . SER A 1 105 ? 0.629 -0.364 -12.869 1.00 89.88 105 SER A N 1
ATOM 780 C CA . SER A 1 105 ? 1.786 -0.841 -13.641 1.00 89.88 105 SER A CA 1
ATOM 781 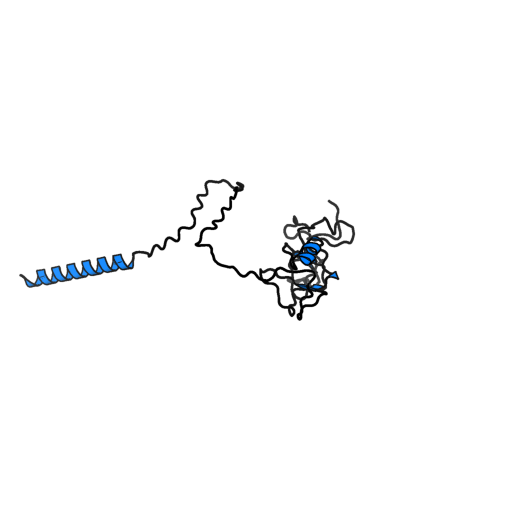C C . SER A 1 105 ? 3.149 -0.705 -12.946 1.00 89.88 105 SER A C 1
ATOM 783 O O . SER A 1 105 ? 4.138 -1.152 -13.514 1.00 89.88 105 SER A O 1
ATOM 785 N N . GLN A 1 106 ? 3.222 -0.061 -11.777 1.00 89.62 106 GLN A N 1
ATOM 786 C CA . GLN A 1 106 ? 4.429 0.021 -10.943 1.00 89.62 106 GLN A CA 1
ATOM 787 C C . GLN A 1 106 ? 4.300 -0.784 -9.641 1.00 89.62 106 GLN A C 1
ATOM 789 O O . GLN A 1 106 ? 5.201 -0.748 -8.809 1.00 89.62 106 GLN A O 1
ATOM 794 N N . ASN A 1 107 ? 3.202 -1.521 -9.451 1.00 90.06 107 ASN A N 1
ATOM 795 C CA . ASN A 1 107 ? 3.046 -2.444 -8.333 1.00 90.06 107 ASN A CA 1
ATOM 796 C C . ASN A 1 107 ? 3.614 -3.814 -8.714 1.00 90.06 107 ASN A C 1
ATOM 798 O O . ASN A 1 107 ? 2.974 -4.557 -9.461 1.00 90.06 107 ASN A O 1
ATOM 802 N N . TYR A 1 108 ? 4.808 -4.135 -8.219 1.00 86.25 108 TYR A N 1
ATOM 803 C CA . TYR A 1 108 ? 5.443 -5.436 -8.448 1.00 86.25 108 TYR A CA 1
ATOM 804 C C . TYR A 1 108 ? 5.114 -6.440 -7.327 1.00 86.25 108 TYR A C 1
ATOM 806 O O . TYR A 1 108 ? 4.966 -7.627 -7.619 1.00 86.25 108 TYR A O 1
ATOM 814 N N . CYS A 1 109 ? 4.824 -5.934 -6.120 1.00 86.38 109 CYS A N 1
ATOM 815 C CA . CYS A 1 109 ? 4.339 -6.685 -4.958 1.00 86.38 109 CYS A CA 1
ATOM 816 C C . CYS A 1 109 ? 3.075 -7.491 -5.292 1.00 86.38 109 CYS A C 1
ATOM 818 O O . CYS A 1 109 ? 1.953 -6.958 -5.303 1.00 86.38 109 CYS A O 1
ATOM 820 N N . LYS A 1 110 ? 3.216 -8.795 -5.540 1.00 86.50 110 LYS A N 1
ATOM 821 C CA . LYS A 1 110 ? 2.078 -9.653 -5.897 1.00 86.50 110 LYS A CA 1
ATOM 822 C C . LYS A 1 110 ? 1.258 -10.033 -4.672 1.00 86.50 110 LYS A C 1
ATOM 824 O O . LYS A 1 110 ? 0.052 -10.252 -4.818 1.00 86.50 110 LYS A O 1
ATOM 829 N N . ALA A 1 111 ? 1.877 -10.070 -3.487 1.00 88.06 111 ALA A N 1
ATOM 830 C CA . ALA A 1 111 ? 1.183 -10.302 -2.221 1.00 88.06 111 ALA A CA 1
ATOM 831 C C . ALA A 1 111 ? 0.004 -9.334 -2.036 1.00 88.06 111 ALA A C 1
ATOM 833 O O . ALA A 1 111 ? -1.084 -9.752 -1.643 1.00 88.06 111 ALA A O 1
ATOM 834 N N . SER A 1 112 ? 0.170 -8.070 -2.446 1.00 92.06 112 SER A N 1
ATOM 835 C CA . SER A 1 112 ? -0.876 -7.043 -2.367 1.00 92.06 112 SER A CA 1
ATOM 836 C C . SER A 1 112 ? -2.133 -7.336 -3.193 1.00 92.06 112 SER A C 1
ATOM 838 O O . SER A 1 112 ? -3.217 -6.874 -2.833 1.00 92.06 112 SER A O 1
ATOM 840 N N . LEU A 1 113 ? -2.034 -8.094 -4.292 1.00 90.81 113 LEU A N 1
ATOM 841 C CA . LEU A 1 113 ? -3.095 -8.150 -5.302 1.00 90.81 113 LEU A CA 1
ATOM 842 C C . LEU A 1 113 ? -4.376 -8.811 -4.784 1.00 90.81 113 LEU A C 1
ATOM 844 O O . LEU A 1 113 ? -5.467 -8.308 -5.046 1.00 90.81 113 LEU A O 1
ATOM 848 N N . ALA A 1 114 ? -4.267 -9.917 -4.042 1.00 92.31 114 ALA A N 1
ATOM 849 C CA . ALA A 1 114 ? -5.442 -10.617 -3.521 1.00 92.31 114 ALA A CA 1
ATOM 850 C C . ALA A 1 114 ? -6.117 -9.876 -2.342 1.00 92.31 114 ALA A C 1
ATOM 852 O O . ALA A 1 114 ? -7.343 -9.741 -2.378 1.00 92.31 114 ALA A O 1
ATOM 853 N N . PRO A 1 115 ? -5.392 -9.328 -1.344 1.00 92.94 115 PRO A N 1
ATOM 854 C CA . PRO A 1 115 ? -5.968 -8.467 -0.306 1.00 92.94 115 PRO A CA 1
ATOM 855 C C . PRO A 1 115 ? -6.580 -7.171 -0.857 1.00 92.94 115 PRO A C 1
ATOM 857 O O . PRO A 1 115 ? -7.703 -6.827 -0.486 1.00 92.94 115 PRO A O 1
ATOM 860 N N . LEU A 1 116 ? -5.926 -6.493 -1.810 1.00 92.06 116 LEU A N 1
ATOM 861 C CA . LEU A 1 116 ? -6.507 -5.318 -2.475 1.00 92.06 116 LEU A CA 1
ATOM 862 C C . LEU A 1 116 ? -7.795 -5.679 -3.231 1.00 92.06 116 LEU A C 1
ATOM 864 O O . LEU A 1 116 ? -8.792 -4.975 -3.092 1.00 92.06 116 LEU A O 1
ATOM 868 N N . ALA A 1 117 ? -7.814 -6.795 -3.967 1.00 90.56 117 ALA A N 1
ATOM 869 C CA . ALA A 1 117 ? -8.983 -7.230 -4.735 1.00 90.56 117 ALA A CA 1
ATOM 870 C C . ALA A 1 117 ? -10.135 -7.817 -3.893 1.00 90.56 117 ALA A C 1
ATOM 872 O O . ALA A 1 117 ? -11.231 -7.971 -4.422 1.00 90.56 117 ALA A O 1
ATOM 873 N N . SER A 1 118 ? -9.919 -8.167 -2.618 1.00 90.44 118 SER A N 1
ATOM 874 C CA . SER A 1 118 ? -10.943 -8.803 -1.760 1.00 90.44 118 SER A CA 1
ATOM 875 C C . SER A 1 118 ? -11.344 -7.991 -0.525 1.00 90.44 118 SER A C 1
ATOM 877 O O . SER A 1 118 ? -12.469 -8.134 -0.055 1.00 90.44 118 SER A O 1
ATOM 879 N N . GLY A 1 119 ? -10.468 -7.118 -0.018 1.00 89.00 119 GLY A N 1
ATOM 880 C CA . GLY A 1 119 ? -10.712 -6.249 1.141 1.00 89.00 119 GLY A CA 1
ATOM 881 C C . GLY A 1 119 ? -10.420 -4.763 0.900 1.00 89.00 119 GLY A C 1
ATOM 882 O O . GLY A 1 119 ? -10.544 -3.961 1.830 1.00 89.00 119 GLY A O 1
ATOM 883 N N . GLY A 1 120 ? -10.006 -4.380 -0.314 1.00 89.88 120 GLY A N 1
ATOM 884 C CA . GLY A 1 120 ? -9.710 -2.993 -0.691 1.00 89.88 120 GLY A CA 1
ATOM 885 C C . GLY A 1 120 ? -8.466 -2.399 -0.018 1.00 89.88 120 GLY A C 1
ATOM 886 O O . GLY A 1 120 ? -8.220 -1.202 -0.152 1.00 89.88 120 GLY A O 1
ATOM 887 N N . ARG A 1 121 ? -7.705 -3.201 0.739 1.00 91.44 121 ARG A N 1
ATOM 888 C CA . ARG A 1 121 ? -6.540 -2.794 1.540 1.00 91.44 121 ARG A CA 1
ATOM 889 C C . ARG A 1 121 ? -5.519 -3.927 1.642 1.00 91.44 121 ARG A C 1
ATOM 891 O O . ARG A 1 121 ? -5.875 -5.100 1.630 1.00 91.44 121 ARG A O 1
ATOM 898 N N . PHE A 1 122 ? -4.261 -3.539 1.803 1.00 93.38 122 PHE A N 1
ATOM 899 C CA . PHE A 1 122 ? -3.117 -4.399 2.093 1.00 93.38 122 PHE A CA 1
ATOM 900 C C . PHE A 1 122 ? -2.240 -3.683 3.129 1.00 93.38 122 PHE A C 1
ATOM 902 O O . PHE A 1 122 ? -2.228 -2.450 3.163 1.00 93.38 122 PHE A O 1
ATOM 909 N N . PHE A 1 123 ? -1.553 -4.438 3.984 1.00 91.81 123 PHE A N 1
ATOM 910 C CA . PHE A 1 123 ? -0.685 -3.916 5.039 1.00 91.81 123 PHE A CA 1
ATOM 911 C C . PHE A 1 123 ? 0.598 -4.737 5.052 1.00 91.81 123 PHE A C 1
ATOM 913 O O . PHE A 1 123 ? 0.540 -5.931 5.332 1.00 91.81 123 PHE A O 1
ATOM 920 N N . ASP A 1 124 ? 1.724 -4.097 4.750 1.00 89.12 124 ASP A N 1
ATOM 921 C CA . ASP A 1 124 ? 3.047 -4.719 4.728 1.00 89.12 124 ASP A CA 1
ATOM 922 C C . ASP A 1 124 ? 4.138 -3.636 4.807 1.00 89.12 124 ASP A C 1
ATOM 924 O O . ASP A 1 124 ? 3.858 -2.438 4.664 1.00 89.12 124 ASP A O 1
ATOM 928 N N . HIS A 1 125 ? 5.387 -4.044 5.007 1.00 85.31 125 HIS A N 1
ATOM 929 C CA . HIS A 1 125 ? 6.547 -3.215 4.717 1.00 85.31 125 HIS A CA 1
ATOM 930 C C . HIS A 1 125 ? 6.735 -3.104 3.198 1.00 85.31 125 HIS A C 1
ATOM 932 O O . HIS A 1 125 ? 6.671 -4.093 2.476 1.00 85.31 125 HIS A O 1
ATOM 938 N N . ALA A 1 126 ? 6.948 -1.884 2.699 1.00 85.75 126 ALA A N 1
ATOM 939 C CA . ALA A 1 126 ? 7.061 -1.612 1.268 1.00 85.75 126 ALA A CA 1
ATOM 940 C C . ALA A 1 126 ? 8.140 -0.567 0.961 1.00 85.75 126 ALA A C 1
ATOM 942 O O . ALA A 1 126 ? 8.420 0.327 1.768 1.00 85.75 126 ALA A O 1
ATOM 943 N N . ALA A 1 127 ? 8.729 -0.672 -0.228 1.00 84.94 127 ALA A N 1
ATOM 944 C CA . ALA A 1 127 ? 9.818 0.177 -0.696 1.00 84.94 127 ALA A CA 1
ATOM 945 C C . ALA A 1 127 ? 9.624 0.590 -2.163 1.00 84.94 127 ALA A C 1
ATOM 947 O O . ALA A 1 127 ? 8.942 -0.090 -2.924 1.00 84.94 127 ALA A O 1
ATOM 948 N N . MET A 1 128 ? 10.271 1.684 -2.574 1.00 85.62 128 MET A N 1
ATOM 949 C CA . MET A 1 128 ? 10.336 2.147 -3.968 1.00 85.62 128 MET A CA 1
ATOM 950 C C . MET A 1 128 ? 11.771 2.103 -4.509 1.00 85.62 128 MET A C 1
ATOM 952 O O . MET A 1 128 ? 12.709 2.478 -3.800 1.00 85.62 128 MET A O 1
ATOM 956 N N . TRP A 1 129 ? 11.951 1.702 -5.770 1.00 82.75 129 TRP A N 1
ATOM 957 C CA . TRP A 1 129 ? 13.260 1.656 -6.438 1.00 82.75 129 TRP A CA 1
ATOM 958 C C . TRP A 1 129 ? 13.634 3.016 -7.039 1.00 82.75 129 TRP A C 1
ATOM 960 O O . TRP A 1 129 ? 13.168 3.377 -8.121 1.00 82.75 129 TRP A O 1
ATOM 970 N N . ARG A 1 130 ? 14.471 3.795 -6.343 1.00 81.75 130 ARG A N 1
ATOM 971 C CA . ARG A 1 130 ? 14.711 5.219 -6.649 1.00 81.75 130 ARG A CA 1
ATOM 972 C C . ARG A 1 130 ? 16.198 5.571 -6.702 1.00 81.75 130 ARG A C 1
ATOM 974 O O . ARG A 1 130 ? 17.025 4.942 -6.040 1.00 81.75 130 ARG A O 1
ATOM 981 N N . LYS A 1 131 ? 16.535 6.597 -7.489 1.00 77.75 131 LYS A N 1
ATOM 982 C CA . LYS A 1 131 ? 17.853 7.256 -7.487 1.00 77.75 131 LYS A CA 1
ATOM 983 C C . LYS A 1 131 ? 17.764 8.537 -6.678 1.00 77.75 131 LYS A C 1
ATOM 985 O O . LYS A 1 131 ? 16.843 9.318 -6.903 1.00 77.75 131 LYS A O 1
ATOM 990 N N . ASP A 1 132 ? 18.763 8.793 -5.846 1.00 72.25 132 ASP A N 1
ATOM 991 C CA . ASP A 1 132 ? 18.844 10.045 -5.102 1.00 72.25 132 ASP A CA 1
ATOM 992 C C . ASP A 1 132 ? 19.734 11.049 -5.811 1.00 72.25 132 ASP A C 1
ATOM 994 O O . ASP A 1 132 ? 20.647 10.694 -6.561 1.00 72.25 132 ASP A O 1
ATOM 998 N N . TRP A 1 133 ? 19.493 12.321 -5.525 1.00 64.56 133 TRP A N 1
ATOM 999 C CA . TRP A 1 133 ? 20.441 13.374 -5.841 1.00 64.56 133 TRP A CA 1
ATOM 1000 C C . TRP A 1 133 ? 21.490 13.464 -4.727 1.00 64.56 133 TRP A C 1
ATOM 1002 O O . TRP A 1 133 ? 21.139 13.522 -3.547 1.00 64.56 133 TRP A O 1
ATOM 1012 N N . GLY A 1 134 ? 22.774 13.462 -5.090 1.00 63.31 134 GLY A N 1
ATOM 1013 C CA . GLY A 1 134 ? 23.883 13.434 -4.136 1.00 63.31 134 GLY A CA 1
ATOM 1014 C C . GLY A 1 134 ? 23.936 14.669 -3.230 1.00 63.31 134 GLY A C 1
ATOM 1015 O O . GLY A 1 134 ? 24.447 15.723 -3.613 1.00 63.31 134 GLY A O 1
ATOM 1016 N N . PHE A 1 135 ? 23.456 14.533 -1.992 1.00 55.91 135 PHE A N 1
ATOM 1017 C CA . PHE A 1 135 ? 23.766 15.483 -0.926 1.00 55.91 135 PHE A CA 1
ATOM 1018 C C . PHE A 1 135 ? 25.204 15.259 -0.428 1.00 55.91 135 PHE A C 1
ATOM 1020 O O . PHE A 1 135 ? 25.659 14.125 -0.332 1.00 55.91 135 PHE A O 1
ATOM 1027 N N . PHE A 1 136 ? 25.898 16.351 -0.086 1.00 49.22 136 PHE A N 1
ATOM 1028 C CA . PHE A 1 136 ? 27.332 16.403 0.267 1.00 49.22 136 PHE A CA 1
ATOM 1029 C C . PHE A 1 136 ? 28.326 16.205 -0.898 1.00 49.22 136 PHE A C 1
ATOM 1031 O O . PHE A 1 136 ? 29.164 15.312 -0.905 1.00 49.22 136 PHE A O 1
ATOM 1038 N N . GLY A 1 137 ? 28.320 17.150 -1.844 1.00 50.53 137 GLY A N 1
ATOM 1039 C CA . GLY A 1 137 ? 29.467 17.436 -2.724 1.00 50.53 137 GLY A CA 1
ATOM 1040 C C . GLY A 1 137 ? 29.548 16.616 -4.013 1.00 50.53 137 GLY A C 1
ATOM 1041 O O . GLY A 1 137 ? 29.977 17.151 -5.039 1.00 50.53 137 GLY A O 1
ATOM 1042 N N . GLU A 1 138 ? 29.072 15.373 -4.007 1.00 57.41 138 GLU A N 1
ATOM 1043 C CA . GLU A 1 138 ? 28.962 14.547 -5.212 1.00 57.41 138 GLU A CA 1
ATOM 1044 C C . GLU A 1 138 ? 27.817 15.038 -6.112 1.00 57.41 138 GLU A C 1
ATOM 1046 O O . GLU A 1 138 ? 26.658 14.659 -5.962 1.00 57.41 138 GLU A O 1
ATOM 1051 N N . ARG A 1 139 ? 28.140 15.904 -7.082 1.00 55.34 139 ARG A N 1
ATOM 1052 C CA . ARG A 1 139 ? 27.196 16.362 -8.117 1.00 55.34 139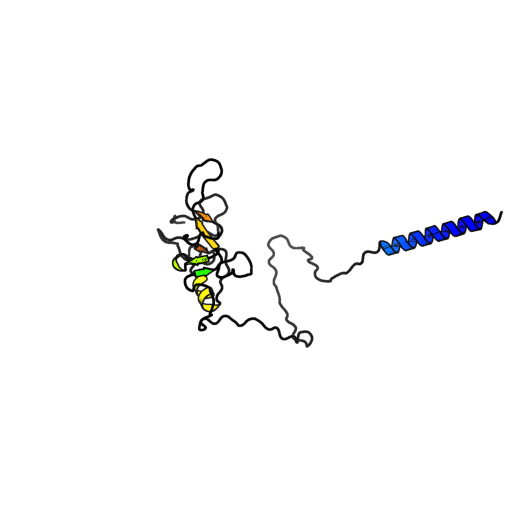 ARG A CA 1
ATOM 1053 C C . ARG A 1 139 ? 26.840 15.227 -9.085 1.00 55.34 139 ARG A C 1
ATOM 1055 O O . ARG A 1 139 ? 27.370 15.161 -10.193 1.00 55.34 139 ARG A O 1
ATOM 1062 N N . GLY A 1 140 ? 25.908 14.373 -8.682 1.00 61.94 140 GLY A N 1
ATOM 1063 C CA . GLY A 1 140 ? 25.399 13.279 -9.500 1.00 61.94 140 GLY A CA 1
ATOM 1064 C C . GLY A 1 140 ? 24.089 12.697 -8.977 1.00 61.94 140 GLY A C 1
ATOM 1065 O O . GLY A 1 140 ? 23.619 13.036 -7.892 1.00 61.94 140 GLY A O 1
ATOM 1066 N N . TRP A 1 141 ? 23.511 11.805 -9.778 1.00 64.81 141 TRP A N 1
ATOM 1067 C CA . TRP A 1 141 ? 22.522 10.844 -9.301 1.00 64.81 141 TRP A CA 1
ATOM 1068 C C . TRP A 1 141 ? 23.257 9.642 -8.712 1.00 64.81 141 TRP A C 1
ATOM 1070 O O . TRP A 1 141 ? 24.222 9.169 -9.317 1.00 64.81 141 TRP A O 1
ATOM 1080 N N . THR A 1 142 ? 22.796 9.123 -7.578 1.00 67.69 142 THR A N 1
ATOM 1081 C CA . THR A 1 142 ? 23.322 7.871 -7.025 1.00 67.69 142 THR A CA 1
ATOM 1082 C C . THR A 1 142 ? 22.992 6.688 -7.939 1.00 67.69 142 THR A C 1
ATOM 1084 O O . THR A 1 142 ? 22.085 6.743 -8.781 1.00 67.69 142 THR A O 1
ATOM 1087 N N . SER A 1 143 ? 23.666 5.557 -7.712 1.00 71.56 143 SER A N 1
ATOM 1088 C CA . SER A 1 143 ? 23.109 4.254 -8.085 1.00 71.56 143 SER A CA 1
ATOM 1089 C C . SER A 1 143 ? 21.678 4.138 -7.551 1.00 71.56 143 SER A C 1
ATOM 1091 O O . SER A 1 143 ? 21.379 4.613 -6.451 1.00 71.56 143 SER A O 1
ATOM 1093 N N . ALA A 1 144 ? 20.791 3.539 -8.346 1.00 73.31 144 ALA A N 1
ATOM 1094 C CA . ALA A 1 144 ? 19.430 3.267 -7.905 1.00 73.31 144 ALA A CA 1
ATOM 1095 C C . ALA A 1 144 ? 19.445 2.216 -6.785 1.00 73.31 144 ALA A C 1
ATOM 1097 O O . ALA A 1 144 ? 20.323 1.351 -6.758 1.00 73.31 144 ALA A O 1
ATOM 1098 N N . ARG A 1 145 ? 18.508 2.344 -5.848 1.00 74.38 145 ARG A N 1
ATOM 1099 C CA . ARG A 1 145 ? 18.386 1.510 -4.648 1.00 74.38 145 ARG A CA 1
ATOM 1100 C C . ARG A 1 145 ? 16.935 1.475 -4.182 1.00 74.38 145 ARG A C 1
ATOM 1102 O O . ARG A 1 145 ? 16.173 2.393 -4.486 1.00 74.38 145 ARG A O 1
ATOM 1109 N N . TRP A 1 146 ? 16.560 0.464 -3.404 1.00 77.62 146 TRP A N 1
ATOM 1110 C CA . TRP A 1 146 ? 15.266 0.475 -2.717 1.00 77.62 146 TRP A CA 1
ATOM 1111 C C . TRP A 1 146 ? 15.286 1.381 -1.493 1.00 77.62 146 TRP A C 1
ATOM 1113 O O . TRP A 1 146 ? 16.245 1.380 -0.714 1.00 77.62 146 TRP A O 1
ATOM 1123 N N . GLN A 1 147 ? 14.213 2.149 -1.337 1.00 81.12 147 GLN A N 1
ATOM 1124 C CA . GLN A 1 147 ? 14.084 3.217 -0.352 1.00 81.12 147 GLN A CA 1
ATOM 1125 C C . GLN A 1 147 ? 12.669 3.302 0.211 1.00 81.12 147 GLN A C 1
ATOM 1127 O O . GLN A 1 147 ? 11.733 2.739 -0.353 1.00 81.12 147 GLN A O 1
ATOM 1132 N N . SER A 1 148 ? 12.507 4.075 1.284 1.00 85.75 148 SER A N 1
ATOM 1133 C CA . SER A 1 148 ? 11.197 4.466 1.805 1.00 85.75 148 SER A CA 1
ATOM 1134 C C . SER A 1 148 ? 10.306 5.079 0.717 1.00 85.75 148 SER A C 1
ATOM 1136 O O . SER A 1 148 ? 10.791 5.774 -0.188 1.00 85.75 148 SER A O 1
ATOM 1138 N N . LEU A 1 149 ? 9.000 4.842 0.850 1.00 88.31 149 LEU A N 1
ATOM 1139 C CA . LEU A 1 149 ? 7.962 5.440 0.011 1.00 88.31 149 LEU A CA 1
ATOM 1140 C C . LEU A 1 149 ? 8.025 6.975 0.076 1.00 88.31 149 LEU A C 1
ATOM 1142 O O . LEU A 1 149 ? 8.255 7.543 1.145 1.00 88.31 149 LEU A O 1
ATOM 1146 N N . GLU A 1 150 ? 7.810 7.646 -1.055 1.00 90.38 150 GLU A N 1
ATOM 1147 C CA . GLU A 1 150 ? 7.876 9.107 -1.163 1.00 90.38 150 GLU A CA 1
ATOM 1148 C C . GLU A 1 150 ? 6.807 9.629 -2.126 1.00 90.38 150 GLU A C 1
ATOM 1150 O O . GLU A 1 150 ? 6.579 9.057 -3.194 1.00 90.38 150 GLU A O 1
ATOM 1155 N N . GLY A 1 151 ? 6.123 10.701 -1.724 1.00 93.69 151 GLY A N 1
ATOM 1156 C CA . GLY A 1 151 ? 5.077 11.324 -2.529 1.00 93.69 151 GLY A CA 1
ATOM 1157 C C . GLY A 1 151 ? 5.631 11.869 -3.848 1.00 93.69 151 GLY A C 1
ATOM 1158 O O . GLY A 1 151 ? 6.728 12.422 -3.893 1.00 93.69 151 GLY A O 1
ATOM 1159 N N . GLY A 1 152 ? 4.901 11.661 -4.945 1.00 93.25 152 GLY A N 1
ATOM 1160 C CA . GLY A 1 152 ? 5.319 12.107 -6.280 1.00 93.25 152 GLY A CA 1
ATOM 1161 C C . GLY A 1 152 ? 6.427 11.260 -6.919 1.00 93.25 152 GLY A C 1
ATOM 1162 O O . GLY A 1 152 ? 6.911 11.599 -7.996 1.00 93.25 152 GLY A O 1
ATOM 1163 N N . ALA A 1 153 ? 6.810 10.140 -6.299 1.00 90.19 153 ALA A N 1
ATOM 1164 C CA . ALA A 1 153 ? 7.718 9.154 -6.880 1.00 90.19 153 ALA A CA 1
ATOM 1165 C C . ALA A 1 153 ? 6.985 8.050 -7.679 1.00 90.19 153 ALA A C 1
ATOM 1167 O O . ALA A 1 153 ? 7.552 6.980 -7.895 1.00 90.19 153 ALA A O 1
ATOM 1168 N N . ASP A 1 154 ? 5.758 8.304 -8.147 1.00 90.69 154 ASP A N 1
ATOM 1169 C CA . ASP A 1 154 ? 4.822 7.332 -8.745 1.00 90.69 154 ASP A CA 1
ATOM 1170 C C . ASP A 1 154 ? 5.360 6.576 -9.974 1.00 90.69 154 ASP A C 1
ATOM 1172 O O . ASP A 1 154 ? 4.896 5.487 -10.298 1.00 90.69 154 ASP A O 1
ATOM 1176 N N . SER A 1 155 ? 6.363 7.135 -10.650 1.00 89.69 155 SER A N 1
ATOM 1177 C CA . SER A 1 155 ? 7.021 6.537 -11.818 1.00 89.69 155 SER A CA 1
ATOM 1178 C C . SER A 1 155 ? 8.016 5.409 -11.494 1.00 89.69 155 SER A C 1
ATOM 1180 O O . SER A 1 155 ? 8.577 4.823 -12.423 1.00 89.69 155 SER A O 1
ATOM 1182 N N . HIS A 1 156 ? 8.233 5.087 -10.216 1.00 85.44 156 HIS A N 1
ATOM 1183 C CA . HIS A 1 156 ? 9.188 4.073 -9.763 1.00 85.44 156 HIS A CA 1
ATOM 1184 C C . HIS A 1 156 ? 8.497 2.765 -9.337 1.00 85.44 156 HIS A C 1
ATOM 1186 O O . HIS A 1 156 ? 7.434 2.833 -8.718 1.00 85.44 156 HIS A O 1
ATOM 1192 N N . PRO A 1 157 ? 9.114 1.590 -9.583 1.00 86.19 157 PRO A N 1
ATOM 1193 C CA . PRO A 1 157 ? 8.647 0.313 -9.047 1.00 86.19 157 PRO A CA 1
ATOM 1194 C C . PRO A 1 157 ? 8.465 0.352 -7.528 1.00 86.19 157 PRO A C 1
ATOM 1196 O O . PRO A 1 157 ? 9.343 0.853 -6.819 1.00 86.19 157 PRO A O 1
ATOM 1199 N N . LEU A 1 158 ? 7.359 -0.218 -7.048 1.00 88.38 158 LEU A N 1
ATOM 1200 C CA . LEU A 1 158 ? 7.076 -0.498 -5.642 1.00 88.38 158 LEU A CA 1
ATOM 1201 C C . LEU A 1 158 ? 7.042 -2.011 -5.407 1.00 88.38 158 LEU A C 1
ATOM 1203 O O . LEU A 1 158 ? 6.387 -2.748 -6.149 1.00 88.38 158 LEU A O 1
ATOM 1207 N N . GLU A 1 159 ? 7.712 -2.438 -4.342 1.00 86.44 159 GLU A N 1
ATOM 1208 C CA . GLU A 1 159 ? 7.759 -3.821 -3.859 1.00 86.44 159 GLU A CA 1
ATOM 1209 C C . GLU A 1 159 ? 7.475 -3.900 -2.358 1.00 86.44 159 GLU A C 1
ATOM 1211 O O . GLU A 1 159 ? 7.501 -2.879 -1.662 1.00 86.44 159 GLU A O 1
ATOM 1216 N N . CYS A 1 160 ? 7.203 -5.111 -1.873 1.00 85.06 160 CYS A N 1
ATOM 1217 C CA . CYS A 1 160 ? 6.837 -5.394 -0.486 1.00 85.06 160 CYS A CA 1
ATOM 1218 C C . CYS A 1 160 ? 7.612 -6.589 0.104 1.00 85.06 160 CYS A C 1
ATOM 1220 O O . CYS A 1 160 ? 8.427 -7.206 -0.583 1.00 85.06 160 CYS A O 1
ATOM 1222 N N . GLU A 1 161 ? 7.423 -6.880 1.392 1.00 80.31 161 GLU A N 1
ATOM 1223 C CA . GLU A 1 161 ? 8.190 -7.902 2.114 1.00 80.31 161 GLU A CA 1
ATOM 1224 C C . GLU A 1 161 ? 7.552 -9.301 2.023 1.00 80.31 161 GLU A C 1
ATOM 1226 O O . GLU A 1 161 ? 8.278 -10.292 1.926 1.00 80.31 161 GLU A O 1
ATOM 1231 N N . ASP A 1 162 ? 6.221 -9.408 1.974 1.00 80.62 162 ASP A N 1
ATOM 1232 C CA . ASP A 1 162 ? 5.490 -10.689 2.032 1.00 80.62 162 ASP A CA 1
ATOM 1233 C C . ASP A 1 162 ? 5.757 -11.614 0.820 1.00 80.62 162 ASP A C 1
ATOM 1235 O O . ASP A 1 162 ? 5.776 -12.840 0.961 1.00 80.62 162 ASP A O 1
ATOM 1239 N N . ASP A 1 163 ? 6.067 -11.065 -0.368 1.00 71.88 163 ASP A N 1
ATOM 1240 C CA . ASP A 1 163 ? 6.545 -11.847 -1.523 1.00 71.88 163 ASP A CA 1
ATOM 1241 C C . ASP A 1 163 ? 8.010 -11.615 -1.945 1.00 71.88 163 ASP A C 1
ATOM 1243 O O . ASP A 1 163 ? 8.424 -12.049 -3.026 1.00 71.88 163 ASP A O 1
ATOM 1247 N N . SER A 1 164 ? 8.822 -11.088 -1.017 1.00 71.12 164 SER A N 1
ATOM 1248 C CA . SER A 1 164 ? 10.296 -11.030 -1.027 1.00 71.12 164 SER A CA 1
ATOM 1249 C C . SER A 1 164 ? 10.959 -12.271 -1.653 1.00 71.12 164 SER A C 1
ATOM 1251 O O . SER A 1 164 ? 11.109 -13.313 -1.006 1.00 71.12 164 SER A O 1
ATOM 1253 N N . GLY A 1 165 ? 11.433 -12.161 -2.897 1.00 60.84 165 GLY A N 1
ATOM 1254 C CA . GLY A 1 165 ? 12.142 -13.243 -3.597 1.00 60.84 165 GLY A CA 1
ATOM 1255 C C . GLY A 1 165 ? 11.260 -14.417 -4.051 1.00 60.84 165 GLY A C 1
ATOM 1256 O O . GLY A 1 165 ? 11.773 -15.374 -4.637 1.00 60.84 165 GLY A O 1
ATOM 1257 N N . ASN A 1 166 ? 9.944 -14.347 -3.829 1.00 61.41 166 ASN A N 1
ATOM 1258 C CA . ASN A 1 166 ? 8.954 -15.193 -4.498 1.00 61.41 166 ASN A CA 1
ATOM 1259 C C . ASN A 1 166 ? 8.565 -14.589 -5.858 1.00 61.41 166 ASN A C 1
ATOM 1261 O O . ASN A 1 166 ? 8.388 -15.333 -6.823 1.00 61.41 166 ASN A O 1
ATOM 1265 N N . HIS A 1 167 ? 8.514 -13.256 -5.953 1.00 57.28 167 HIS A N 1
ATOM 1266 C CA . HIS A 1 167 ? 8.625 -12.524 -7.219 1.00 57.28 167 HIS A CA 1
ATOM 1267 C C . HIS A 1 167 ? 9.950 -11.749 -7.267 1.00 57.28 167 HIS A C 1
ATOM 1269 O O . HIS A 1 167 ? 10.727 -11.758 -6.311 1.00 57.28 167 HIS A O 1
ATOM 1275 N N . GLY A 1 168 ? 10.293 -11.253 -8.456 1.00 52.38 168 GLY A N 1
ATOM 1276 C CA . GLY A 1 168 ? 11.594 -10.652 -8.767 1.00 52.38 168 GLY A CA 1
ATOM 1277 C C . GLY A 1 168 ? 12.815 -11.576 -8.793 1.00 52.38 168 GLY A C 1
ATOM 1278 O O . GLY A 1 168 ? 13.875 -11.157 -9.240 1.00 52.38 168 GLY A O 1
ATOM 1279 N N . SER A 1 169 ? 12.688 -12.851 -8.418 1.00 47.38 169 SER A N 1
ATOM 1280 C CA . SER A 1 169 ? 13.787 -13.832 -8.340 1.00 47.38 169 SER A CA 1
ATOM 1281 C C . SER A 1 169 ? 14.346 -14.334 -9.688 1.00 47.38 169 SER A C 1
ATOM 1283 O O . SER A 1 169 ? 14.914 -15.425 -9.765 1.00 47.38 169 SER A O 1
ATOM 1285 N N . ALA A 1 170 ? 14.209 -13.544 -10.755 1.00 47.00 170 ALA A N 1
ATOM 1286 C CA . ALA A 1 170 ? 14.703 -13.832 -12.098 1.00 47.00 170 ALA A CA 1
ATOM 1287 C C . ALA A 1 170 ? 15.454 -12.624 -12.683 1.00 47.00 170 ALA A C 1
ATOM 1289 O O . ALA A 1 170 ? 15.150 -11.475 -12.362 1.00 47.00 170 ALA A O 1
ATOM 1290 N N . ASP A 1 171 ? 16.417 -12.883 -13.572 1.00 43.78 171 ASP A N 1
ATOM 1291 C CA . ASP A 1 171 ? 17.269 -11.849 -14.170 1.00 43.78 171 ASP A CA 1
ATOM 1292 C C . ASP A 1 171 ? 16.454 -10.710 -14.804 1.00 43.78 171 ASP A C 1
ATOM 1294 O O . ASP A 1 171 ? 15.603 -10.926 -15.670 1.00 43.78 171 ASP A O 1
ATOM 1298 N N . GLY A 1 172 ? 16.746 -9.476 -14.385 1.00 48.56 172 GLY A N 1
ATOM 1299 C CA . GLY A 1 172 ? 16.086 -8.270 -14.890 1.00 48.56 172 GLY A CA 1
ATOM 1300 C C . GLY A 1 172 ? 14.698 -7.980 -14.308 1.00 48.56 172 GLY A C 1
ATOM 1301 O O . GLY A 1 172 ? 14.067 -7.020 -14.752 1.00 48.56 172 GLY A O 1
ATOM 1302 N N . VAL A 1 173 ? 14.224 -8.751 -13.324 1.00 53.91 173 VAL A N 1
ATOM 1303 C CA . VAL A 1 173 ? 12.995 -8.444 -12.580 1.00 53.91 173 VAL A CA 1
ATOM 1304 C C . VAL A 1 173 ? 13.348 -7.745 -11.262 1.00 53.91 173 VAL A C 1
ATOM 1306 O O . VAL A 1 173 ? 14.355 -8.042 -10.623 1.00 53.91 173 VAL A O 1
ATOM 1309 N N . TRP A 1 174 ? 12.535 -6.765 -10.879 1.00 57.41 174 TRP A N 1
ATOM 1310 C CA . TRP A 1 174 ? 12.667 -6.043 -9.618 1.00 57.41 174 TRP A CA 1
ATOM 1311 C C . TRP A 1 174 ? 12.174 -6.917 -8.456 1.00 57.41 174 TRP A C 1
ATOM 1313 O O . TRP A 1 174 ? 11.169 -7.597 -8.611 1.00 57.41 174 TRP A O 1
ATOM 1323 N N . TYR A 1 175 ? 12.882 -6.884 -7.326 1.00 61.06 175 TYR A N 1
ATOM 1324 C CA . TYR A 1 175 ? 12.412 -7.284 -5.996 1.00 61.06 175 TYR A CA 1
ATOM 1325 C C . TYR A 1 175 ? 13.100 -6.400 -4.958 1.00 61.06 175 TYR A C 1
ATOM 1327 O O . TYR A 1 175 ? 14.281 -6.067 -5.106 1.00 61.06 175 TYR A O 1
ATOM 1335 N N . ALA A 1 176 ? 12.358 -6.034 -3.921 1.00 59.84 176 ALA A N 1
ATOM 1336 C CA . ALA A 1 176 ? 12.904 -5.652 -2.614 1.00 59.84 176 ALA A CA 1
ATOM 1337 C C . ALA A 1 176 ? 13.304 -6.975 -1.679 1.00 59.84 176 ALA A C 1
ATOM 1339 O O . ALA A 1 176 ? 12.205 -7.561 -1.998 1.00 59.84 176 ALA A O 1
ATOM 1340 N N . ASP A 1 177 ? 15.098 -7.526 -0.292 1.00 55.72 177 ASP A N 1
ATOM 1341 C CA . ASP A 1 177 ? 15.662 -8.494 0.701 1.00 55.72 177 ASP A CA 1
ATOM 1342 C C . ASP A 1 177 ? 15.397 -7.956 2.107 1.00 55.72 177 ASP A C 1
ATOM 1344 O O . ASP A 1 177 ? 15.966 -6.955 2.553 1.00 55.72 177 ASP A O 1
ATOM 1348 N N . LYS A 1 178 ? 14.516 -8.670 2.801 1.00 53.22 178 LYS A N 1
ATOM 1349 C CA . LYS A 1 178 ? 14.161 -8.491 4.206 1.00 53.22 178 LYS A CA 1
ATOM 1350 C C . LYS A 1 178 ? 15.378 -8.539 5.141 1.00 53.22 178 LYS A C 1
ATOM 1352 O O . LYS A 1 178 ? 15.356 -7.949 6.219 1.00 53.22 178 LYS A O 1
ATOM 1357 N N . ASP A 1 179 ? 16.465 -9.195 4.727 1.00 50.72 179 ASP A N 1
ATOM 1358 C CA . ASP A 1 179 ? 17.698 -9.311 5.502 1.00 50.72 179 ASP A CA 1
ATOM 1359 C C . ASP A 1 179 ? 18.688 -8.147 5.226 1.00 50.72 179 ASP A C 1
ATOM 1361 O O . ASP A 1 179 ? 19.714 -8.041 5.912 1.00 50.72 179 ASP A O 1
ATOM 1365 N N . ALA A 1 180 ? 18.364 -7.215 4.309 1.00 50.47 180 ALA A N 1
ATOM 1366 C CA . ALA A 1 180 ? 19.214 -6.097 3.879 1.00 50.47 180 ALA A CA 1
ATOM 1367 C C . ALA A 1 180 ? 19.342 -4.975 4.931 1.00 50.47 180 ALA A C 1
ATOM 1369 O O . ALA A 1 180 ? 18.744 -3.886 4.850 1.00 50.47 180 ALA A O 1
ATOM 1370 N N . ARG A 1 181 ? 20.201 -5.240 5.919 1.00 39.97 181 ARG A N 1
ATOM 1371 C CA . ARG A 1 181 ? 20.708 -4.267 6.901 1.00 39.97 181 ARG A CA 1
ATOM 1372 C C . ARG A 1 181 ? 21.456 -3.119 6.198 1.00 39.97 181 ARG A C 1
ATOM 1374 O O . ARG A 1 181 ? 21.800 -3.196 5.025 1.00 39.97 181 ARG A O 1
ATOM 1381 N N . ASN A 1 182 ? 21.631 -2.002 6.904 1.00 38.44 182 ASN A N 1
ATOM 1382 C CA . ASN A 1 182 ? 22.012 -0.716 6.305 1.00 38.44 182 ASN A CA 1
ATOM 1383 C C . ASN A 1 182 ? 23.299 -0.718 5.450 1.00 38.44 182 ASN A C 1
ATOM 1385 O O . ASN A 1 182 ? 24.261 -1.432 5.716 1.00 38.44 182 ASN A O 1
ATOM 1389 N N . SER A 1 183 ? 23.333 0.237 4.514 1.00 42.81 183 SER A N 1
ATOM 1390 C CA . SER A 1 183 ? 24.468 0.705 3.691 1.00 42.81 183 SER A CA 1
ATOM 1391 C C . SER A 1 183 ? 25.068 -0.213 2.617 1.00 42.81 183 SER A C 1
ATOM 1393 O O . SER A 1 183 ? 25.621 0.342 1.670 1.00 42.81 183 SER A O 1
ATOM 1395 N N . ASP A 1 184 ? 24.916 -1.536 2.674 1.00 44.06 184 ASP A N 1
ATOM 1396 C CA . ASP A 1 184 ? 25.240 -2.402 1.522 1.00 44.06 184 ASP A CA 1
ATOM 1397 C C . ASP A 1 184 ? 24.109 -2.381 0.463 1.00 44.06 184 ASP A C 1
ATOM 1399 O O . ASP A 1 184 ? 23.013 -1.881 0.760 1.00 44.06 184 ASP A O 1
ATOM 1403 N N . PRO A 1 185 ? 24.351 -2.801 -0.801 1.00 42.03 185 PRO A N 1
ATOM 1404 C CA . PRO A 1 185 ? 23.469 -2.488 -1.923 1.00 42.03 185 PRO A CA 1
ATOM 1405 C C . PRO A 1 185 ? 22.101 -3.140 -1.739 1.00 42.03 185 PRO A C 1
ATOM 1407 O O . PRO A 1 185 ? 21.931 -4.341 -1.938 1.00 42.03 185 PRO A O 1
ATOM 1410 N N . LYS A 1 186 ? 21.120 -2.317 -1.347 1.00 46.09 186 LYS A N 1
ATOM 1411 C CA . LYS A 1 186 ? 19.749 -2.758 -1.110 1.00 46.09 186 LYS A CA 1
ATOM 1412 C C . LYS A 1 186 ? 19.150 -3.281 -2.405 1.00 46.09 186 LYS A C 1
ATOM 1414 O O . LYS A 1 186 ? 18.646 -2.496 -3.212 1.00 46.09 186 LYS A O 1
ATOM 1419 N N . TRP A 1 187 ? 19.147 -4.611 -2.478 1.00 48.97 187 TRP A N 1
ATOM 1420 C CA . TRP A 1 187 ? 18.748 -5.457 -3.596 1.00 48.97 187 TRP A CA 1
ATOM 1421 C C . TRP A 1 187 ? 19.581 -5.207 -4.871 1.00 48.97 187 TRP A C 1
ATOM 1423 O O . TRP A 1 187 ? 20.262 -4.192 -5.025 1.00 48.97 187 TRP A O 1
ATOM 1433 N N . SER A 1 188 ? 19.551 -6.164 -5.794 1.00 42.81 188 SER A N 1
ATOM 1434 C CA . SER A 1 188 ? 20.329 -6.152 -7.037 1.00 42.81 188 SER A CA 1
ATOM 1435 C C . SER A 1 188 ? 19.433 -6.448 -8.240 1.00 42.81 188 SER A C 1
ATOM 1437 O O . SER A 1 188 ? 18.322 -6.954 -8.095 1.00 42.81 188 SER A O 1
ATOM 1439 N N . SER A 1 189 ? 19.922 -6.185 -9.455 1.00 41.88 189 SER A N 1
ATOM 1440 C CA . SER A 1 189 ? 19.311 -6.680 -10.701 1.00 41.88 189 SER A CA 1
ATOM 1441 C C . SER A 1 189 ? 19.626 -8.173 -10.904 1.00 41.88 189 SER A C 1
ATOM 1443 O O . SER A 1 189 ? 20.197 -8.559 -11.924 1.00 41.88 189 SER A O 1
ATOM 1445 N N . ASN A 1 190 ? 19.293 -8.963 -9.883 1.00 36.66 190 ASN A N 1
ATOM 1446 C CA . ASN A 1 190 ? 19.801 -10.287 -9.536 1.00 36.66 190 ASN A CA 1
ATOM 1447 C C . ASN A 1 190 ? 21.316 -10.363 -9.238 1.00 36.66 190 ASN A C 1
ATOM 1449 O O . ASN A 1 190 ? 22.176 -9.869 -9.968 1.00 36.66 190 ASN A O 1
ATOM 1453 N N . ALA A 1 191 ? 21.622 -11.059 -8.148 1.00 32.91 191 ALA A N 1
ATOM 1454 C CA . ALA A 1 191 ? 22.831 -11.844 -7.957 1.00 32.91 191 ALA A CA 1
ATOM 1455 C C . ALA A 1 191 ? 22.389 -13.055 -7.127 1.00 32.91 191 ALA A C 1
ATOM 1457 O O . ALA A 1 191 ? 21.882 -12.890 -6.016 1.00 32.91 191 ALA A O 1
ATOM 1458 N N . SER A 1 192 ? 22.509 -14.254 -7.693 1.00 31.67 192 SER A N 1
ATOM 1459 C CA . SER A 1 192 ? 22.064 -15.495 -7.054 1.00 31.67 192 SER A CA 1
ATOM 1460 C C . SER A 1 192 ? 22.756 -15.729 -5.706 1.00 31.67 192 SER A C 1
ATOM 1462 O O . SER A 1 192 ? 23.933 -15.396 -5.570 1.00 31.67 192 SER A O 1
ATOM 1464 N N . LYS A 1 193 ? 22.022 -16.348 -4.770 1.00 35.22 193 LYS A N 1
ATOM 1465 C CA . LYS A 1 193 ? 22.492 -16.796 -3.443 1.00 35.22 193 LYS A CA 1
ATOM 1466 C C . LYS A 1 193 ? 23.848 -17.507 -3.472 1.00 35.22 193 LYS A C 1
ATOM 1468 O O . LYS A 1 193 ? 24.017 -18.365 -4.368 1.00 35.22 193 LYS A O 1
#